Protein AF-A0A4Q6BPK2-F1 (afdb_monomer_lite)

pLDDT: mean 75.3, std 18.49, range [39.69, 94.94]

Sequence (206 aa):
MDREIEILIPRREPKKAPLRVSTIEVPLAAKECPKCSAKNPVAELECRNCGLVFERYRPIEILAGENLEIAGSTDLIMRWEEVRNDYLNQSGHDAFVSACMQAQALPYAAKKYAEVLEVAPHEEIAHLMRRRIRGFAGIHLEGASPVLNEVTWKLPLPSFNNFILFLGTILVVVGIGLPQMRDVAKLGFSMIVLSLGLRYFLRRPA

Structure (mmCIF, N/CA/C/O backbone):
data_AF-A0A4Q6BPK2-F1
#
_entry.id   AF-A0A4Q6BPK2-F1
#
loop_
_atom_site.group_PDB
_atom_site.id
_atom_site.type_symbol
_atom_site.label_atom_id
_atom_site.label_alt_id
_atom_site.label_comp_id
_atom_site.label_asym_id
_atom_site.label_entity_id
_atom_site.label_seq_id
_atom_site.pdbx_PDB_ins_code
_atom_site.Cartn_x
_atom_site.Cartn_y
_atom_site.Cartn_z
_atom_site.occupancy
_atom_site.B_iso_or_equiv
_atom_site.auth_seq_id
_atom_site.auth_comp_id
_atom_site.auth_asym_id
_atom_site.auth_atom_id
_atom_site.pdbx_PDB_model_num
ATOM 1 N N . MET A 1 1 ? -28.794 -103.652 -7.428 1.00 46.75 1 MET A N 1
ATOM 2 C CA . MET A 1 1 ? -28.215 -103.347 -6.108 1.00 46.75 1 MET A CA 1
ATOM 3 C C . MET A 1 1 ? -27.071 -102.415 -6.397 1.00 46.75 1 MET A C 1
ATOM 5 O O . MET A 1 1 ? -26.200 -102.858 -7.115 1.00 46.75 1 MET A O 1
ATOM 9 N N . ASP A 1 2 ? -27.210 -101.144 -6.025 1.00 42.88 2 ASP A N 1
ATOM 10 C CA . ASP A 1 2 ? -26.136 -100.2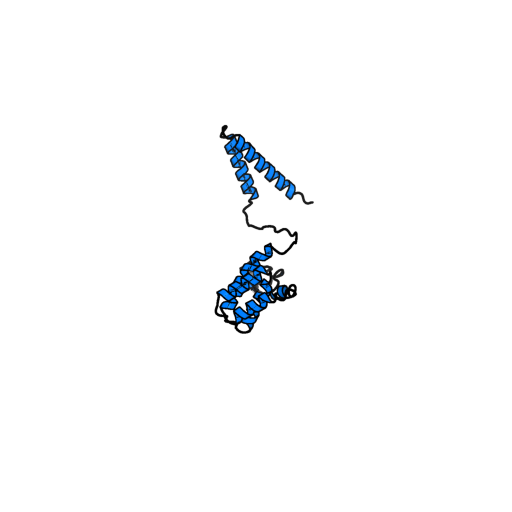25 -5.621 1.00 42.88 2 ASP A CA 1
ATOM 11 C C . ASP A 1 2 ? -26.788 -98.851 -5.420 1.00 42.88 2 ASP A C 1
ATOM 13 O O . ASP A 1 2 ? -27.333 -98.244 -6.339 1.00 42.88 2 ASP A O 1
ATOM 17 N N . ARG A 1 3 ? -26.884 -98.457 -4.146 1.00 45.53 3 ARG A N 1
ATOM 18 C CA . ARG A 1 3 ? -27.372 -97.157 -3.683 1.00 45.53 3 ARG A CA 1
ATOM 19 C C . ARG A 1 3 ? -26.132 -96.309 -3.422 1.00 45.53 3 ARG A C 1
ATOM 21 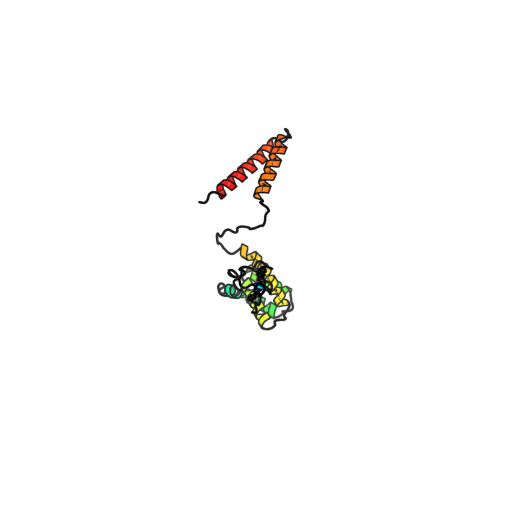O O . ARG A 1 3 ? -25.468 -96.539 -2.416 1.00 45.53 3 ARG A O 1
ATOM 28 N N . GLU A 1 4 ? -25.844 -95.340 -4.279 1.00 54.03 4 GLU A N 1
ATOM 29 C CA . GLU A 1 4 ? -24.874 -94.293 -3.959 1.00 54.03 4 GLU A CA 1
ATOM 30 C C . GLU A 1 4 ? -25.595 -93.127 -3.278 1.00 54.03 4 GLU A C 1
ATOM 32 O O . GLU A 1 4 ? -26.573 -92.569 -3.774 1.00 54.03 4 GLU A O 1
ATOM 37 N N . ILE A 1 5 ? -25.140 -92.841 -2.060 1.00 55.44 5 ILE A N 1
ATOM 38 C CA . ILE A 1 5 ? -25.591 -91.765 -1.186 1.00 55.44 5 ILE A CA 1
ATOM 39 C C . ILE A 1 5 ? -24.703 -90.563 -1.506 1.00 55.44 5 ILE A C 1
ATOM 41 O O . ILE A 1 5 ? -23.546 -90.527 -1.089 1.00 55.44 5 ILE A O 1
ATOM 45 N N . GLU A 1 6 ? -25.226 -89.589 -2.247 1.00 51.84 6 GLU A N 1
ATOM 46 C CA . GLU A 1 6 ? -24.510 -88.346 -2.533 1.00 51.84 6 GLU A CA 1
ATOM 47 C C . GLU A 1 6 ? -24.818 -87.303 -1.446 1.00 51.84 6 GLU A C 1
ATOM 49 O O . GLU A 1 6 ? -25.959 -86.902 -1.203 1.00 51.84 6 GLU A O 1
ATOM 54 N N . ILE A 1 7 ? -23.768 -86.935 -0.719 1.00 54.41 7 ILE A N 1
ATOM 55 C CA . ILE A 1 7 ? -23.777 -86.098 0.478 1.00 54.41 7 ILE A CA 1
ATOM 56 C C . ILE A 1 7 ? -24.006 -84.632 0.079 1.00 54.41 7 ILE A C 1
ATOM 58 O O . ILE A 1 7 ? -23.182 -84.016 -0.595 1.00 54.41 7 ILE A O 1
ATOM 62 N N . LEU A 1 8 ? -25.114 -84.050 0.546 1.00 50.72 8 LEU A N 1
ATOM 63 C CA . LEU A 1 8 ? -25.437 -82.625 0.424 1.00 50.72 8 LEU A CA 1
ATOM 64 C C . LEU A 1 8 ? -24.465 -81.767 1.256 1.00 50.72 8 LEU A C 1
ATOM 66 O O . LEU A 1 8 ? -24.571 -81.693 2.480 1.00 50.72 8 LEU A O 1
ATOM 70 N N . ILE A 1 9 ? -23.538 -81.079 0.585 1.00 54.34 9 ILE A N 1
ATOM 71 C CA . ILE A 1 9 ? -22.664 -80.059 1.184 1.00 54.34 9 ILE A CA 1
ATOM 72 C C . ILE A 1 9 ? -23.386 -78.695 1.146 1.00 54.34 9 ILE A C 1
ATOM 74 O O . ILE A 1 9 ? -23.727 -78.222 0.059 1.00 54.34 9 ILE A O 1
ATOM 78 N N . PRO A 1 10 ? -23.605 -78.009 2.284 1.00 47.91 10 PRO A N 1
ATOM 79 C CA . PRO A 1 10 ? -24.238 -76.691 2.292 1.00 47.91 10 PRO A CA 1
ATOM 80 C C . PRO A 1 10 ? -23.308 -75.600 1.726 1.00 47.91 10 PRO A C 1
ATOM 82 O O . PRO A 1 10 ? -22.197 -75.384 2.219 1.00 47.91 10 PRO A O 1
ATOM 85 N N . ARG A 1 11 ? -23.784 -74.871 0.702 1.00 48.47 11 ARG A N 1
ATOM 86 C CA . ARG A 1 11 ? -23.136 -73.665 0.147 1.00 48.47 11 ARG A CA 1
ATOM 87 C C . ARG A 1 11 ? -23.051 -72.573 1.219 1.00 48.47 11 ARG A C 1
ATOM 89 O O . ARG A 1 11 ? -24.073 -72.073 1.677 1.00 48.47 11 ARG A O 1
ATOM 96 N N . ARG A 1 12 ? -21.833 -72.154 1.576 1.00 48.09 12 ARG A N 1
ATOM 97 C CA . ARG A 1 12 ? -21.590 -70.932 2.360 1.00 48.09 12 ARG A CA 1
ATOM 98 C C . ARG A 1 12 ? -21.807 -69.704 1.475 1.00 48.09 12 ARG A C 1
ATOM 100 O O . ARG A 1 12 ? -21.138 -69.555 0.455 1.00 48.09 12 ARG A O 1
ATOM 107 N N . GLU A 1 13 ? -22.718 -68.827 1.878 1.00 55.03 13 GLU A N 1
ATOM 108 C CA . GLU A 1 13 ? -22.927 -67.522 1.248 1.00 55.03 13 GLU A CA 1
ATOM 109 C C . GLU A 1 13 ? -21.714 -66.598 1.487 1.00 55.03 13 GLU A C 1
ATOM 111 O O . GLU A 1 13 ? -21.192 -66.540 2.608 1.00 55.03 13 GLU A O 1
ATOM 116 N N . PRO A 1 14 ? -21.229 -65.864 0.469 1.00 51.06 14 PRO A N 1
ATOM 117 C CA . PRO A 1 14 ? -20.104 -64.955 0.637 1.00 51.06 14 PRO A CA 1
ATOM 118 C C . PRO A 1 14 ? -20.516 -63.695 1.415 1.00 51.06 14 PRO A C 1
ATOM 120 O O . PRO A 1 14 ? -21.384 -62.925 1.000 1.00 51.06 14 PRO A O 1
ATOM 123 N N . LYS A 1 15 ? -19.836 -63.461 2.545 1.00 50.53 15 LYS A N 1
ATOM 124 C CA . LYS A 1 15 ? -19.875 -62.221 3.337 1.00 50.53 15 LYS A CA 1
ATOM 125 C C . LYS A 1 15 ? -19.580 -61.013 2.434 1.00 50.53 15 LYS A C 1
ATOM 127 O O . LYS A 1 15 ? -18.472 -60.885 1.918 1.00 50.53 15 LYS A O 1
ATOM 132 N N . LYS A 1 16 ? -20.552 -60.105 2.285 1.00 52.97 16 LYS A N 1
ATOM 133 C CA . LYS A 1 16 ? -20.366 -58.792 1.646 1.00 52.97 16 LYS A CA 1
ATOM 134 C C . LYS A 1 16 ? -19.294 -58.005 2.408 1.00 52.97 16 LYS A C 1
ATOM 136 O O . LYS A 1 16 ? -19.507 -57.615 3.554 1.00 52.97 16 LYS A O 1
ATOM 141 N N . ALA A 1 17 ? -18.145 -57.787 1.774 1.00 55.66 17 ALA A N 1
ATOM 142 C CA . ALA A 1 17 ? -17.144 -56.842 2.246 1.00 55.66 17 ALA A CA 1
ATOM 143 C C . ALA A 1 17 ? -17.692 -55.406 2.107 1.00 55.66 17 ALA A C 1
ATOM 145 O O . ALA A 1 17 ? -18.318 -55.103 1.087 1.00 55.66 17 ALA A O 1
ATOM 146 N N . PRO A 1 18 ? -17.489 -54.512 3.089 1.00 51.56 18 PRO A N 1
ATOM 147 C CA . PRO A 1 18 ? -17.838 -53.108 2.925 1.00 51.56 18 PRO A CA 1
ATOM 148 C C . PRO A 1 18 ? -16.955 -52.497 1.831 1.00 51.56 18 PRO A C 1
ATOM 150 O O . PRO A 1 18 ? -15.726 -52.558 1.908 1.00 51.56 18 PRO A O 1
ATOM 153 N N . LEU A 1 19 ? -17.589 -51.919 0.806 1.00 51.44 19 LEU A N 1
ATOM 154 C CA . LEU A 1 19 ? -16.912 -51.125 -0.214 1.00 51.44 19 LEU A CA 1
ATOM 155 C C . LEU A 1 19 ? -16.147 -49.988 0.474 1.00 51.44 19 LEU A C 1
ATOM 157 O O . LEU A 1 19 ? -16.740 -49.026 0.961 1.00 51.44 19 LEU A O 1
ATOM 161 N N . ARG A 1 20 ? -14.814 -50.091 0.494 1.00 46.03 20 ARG A N 1
ATOM 162 C CA . ARG A 1 20 ? -13.945 -48.927 0.651 1.00 46.03 20 ARG A CA 1
ATOM 163 C C . ARG A 1 20 ? -14.227 -48.021 -0.539 1.00 46.03 20 ARG A C 1
ATOM 165 O O . ARG A 1 20 ? -13.903 -48.377 -1.669 1.00 46.03 20 ARG A O 1
ATOM 172 N N . VAL A 1 21 ? -14.834 -46.869 -0.270 1.00 47.78 21 VAL A N 1
ATOM 173 C CA . VAL A 1 21 ? -14.847 -45.737 -1.194 1.00 47.78 21 VAL A CA 1
ATOM 174 C C . VAL A 1 21 ? -13.385 -45.366 -1.417 1.00 47.78 21 VAL A C 1
ATOM 176 O O . VAL A 1 21 ? -12.756 -44.705 -0.596 1.00 47.78 21 VAL A O 1
ATOM 179 N N . SER A 1 22 ? -12.811 -45.913 -2.485 1.00 48.91 22 SER A N 1
ATOM 180 C CA . SER A 1 22 ? -11.564 -45.439 -3.057 1.00 48.91 22 SER A CA 1
ATOM 181 C C . SER A 1 22 ? -11.842 -44.010 -3.490 1.00 48.91 22 SER A C 1
ATOM 183 O O . SER A 1 22 ? -12.638 -43.772 -4.397 1.00 48.91 22 SER A O 1
ATOM 185 N N . THR A 1 23 ? -11.249 -43.058 -2.775 1.00 51.00 23 THR A N 1
ATOM 186 C CA . THR A 1 23 ? -11.121 -41.680 -3.229 1.00 51.00 23 THR A CA 1
ATOM 187 C C . THR A 1 23 ? -10.457 -41.749 -4.595 1.00 51.00 23 THR A C 1
ATOM 189 O O . THR A 1 23 ? -9.272 -42.056 -4.704 1.00 51.00 23 THR A O 1
ATOM 192 N N . ILE A 1 24 ? -11.254 -41.567 -5.642 1.00 52.03 24 ILE A N 1
ATOM 193 C CA . ILE A 1 24 ? -10.756 -41.372 -6.992 1.00 52.03 24 ILE A CA 1
ATOM 194 C C . ILE A 1 24 ? -10.008 -40.043 -6.925 1.00 52.03 24 ILE A C 1
ATOM 196 O O . ILE A 1 24 ? -10.627 -38.982 -6.837 1.00 52.03 24 ILE A O 1
ATOM 200 N N . GLU A 1 25 ? -8.679 -40.103 -6.892 1.00 58.12 25 GLU A N 1
ATOM 201 C CA . GLU A 1 25 ? -7.824 -38.958 -7.182 1.00 58.12 25 GLU A CA 1
ATOM 202 C C . GLU A 1 25 ? -8.041 -38.601 -8.654 1.00 58.12 25 GLU A C 1
ATOM 204 O O . GLU A 1 25 ? -7.332 -39.041 -9.556 1.00 58.12 25 GLU A O 1
ATOM 209 N N . VAL A 1 26 ? -9.106 -37.840 -8.910 1.00 52.69 26 VAL A N 1
ATOM 210 C CA . VAL A 1 26 ? -9.267 -37.108 -10.160 1.00 52.69 26 VAL A CA 1
ATOM 211 C C . VAL A 1 26 ? -8.054 -36.182 -10.236 1.00 52.69 26 VAL A C 1
ATOM 213 O O . VAL A 1 26 ? -7.820 -35.464 -9.258 1.00 52.69 26 VAL A O 1
ATOM 216 N N . PRO A 1 27 ? -7.267 -36.183 -11.330 1.00 50.22 27 PRO A N 1
ATOM 217 C CA . PRO A 1 27 ? -6.152 -35.262 -11.487 1.00 50.22 27 PRO A CA 1
ATOM 218 C C . PRO A 1 27 ? -6.751 -33.866 -11.591 1.00 50.22 27 PRO A C 1
ATOM 220 O O . PRO A 1 27 ? -7.173 -33.398 -12.649 1.00 50.22 27 PRO A O 1
ATOM 223 N N . LEU A 1 28 ? -6.898 -33.246 -10.428 1.00 58.03 28 LEU A N 1
ATOM 224 C CA . LEU A 1 28 ? -7.531 -31.965 -10.283 1.00 58.03 28 LEU A CA 1
ATOM 225 C C . LEU A 1 28 ? -6.536 -30.980 -10.867 1.00 58.03 28 LEU A C 1
ATOM 227 O O . LEU A 1 28 ? -5.488 -30.724 -10.271 1.00 58.03 28 LEU A O 1
ATOM 231 N N . ALA A 1 29 ? -6.837 -30.487 -12.067 1.00 67.81 29 ALA A N 1
ATOM 232 C CA . ALA A 1 29 ? -6.093 -29.397 -12.664 1.00 67.81 29 ALA A CA 1
ATOM 233 C C . ALA A 1 29 ? -5.847 -28.344 -11.570 1.00 67.81 29 ALA A C 1
ATOM 235 O O . ALA A 1 29 ? -6.778 -27.900 -10.886 1.00 67.81 29 ALA A O 1
ATOM 236 N N . ALA A 1 30 ? -4.573 -28.052 -11.323 1.00 75.69 30 ALA A N 1
ATOM 237 C CA . ALA A 1 30 ? -4.139 -27.118 -10.302 1.00 75.69 30 ALA A CA 1
ATOM 238 C C . ALA A 1 30 ? -3.805 -25.801 -10.997 1.00 75.69 30 ALA A C 1
ATOM 240 O O . ALA A 1 30 ? -3.016 -25.780 -11.940 1.00 75.69 30 ALA A O 1
ATOM 241 N N . LYS A 1 31 ? -4.414 -24.709 -10.542 1.00 83.94 31 LYS A N 1
ATOM 242 C CA . LYS A 1 31 ? -4.098 -23.352 -10.990 1.00 83.94 31 LYS A CA 1
ATOM 243 C C . LYS A 1 31 ? -3.163 -22.688 -9.991 1.00 83.94 31 LYS A C 1
ATOM 245 O O . LYS A 1 31 ? -3.285 -22.877 -8.779 1.00 83.94 31 LYS A O 1
ATOM 250 N N . GLU A 1 32 ? -2.226 -21.908 -10.499 1.00 87.56 32 GLU A N 1
ATOM 251 C CA . GLU A 1 32 ? -1.295 -21.159 -9.667 1.00 87.56 32 GLU A CA 1
ATOM 252 C C . GLU A 1 32 ? -1.897 -19.806 -9.274 1.00 87.56 32 GLU A C 1
ATOM 254 O O . GLU A 1 32 ? -2.542 -19.130 -10.076 1.00 87.56 32 GLU A O 1
ATOM 259 N N . CYS A 1 33 ? -1.725 -19.413 -8.012 1.00 83.44 33 CYS A N 1
ATOM 260 C CA . CYS A 1 33 ? -2.177 -18.111 -7.544 1.00 83.44 33 CYS A CA 1
ATOM 261 C C . CYS A 1 33 ? -1.240 -16.997 -8.038 1.00 83.44 33 CYS A C 1
ATOM 263 O O . CYS A 1 33 ? -0.073 -16.992 -7.653 1.00 83.44 33 CYS A O 1
ATOM 265 N N . PRO A 1 34 ? -1.734 -15.970 -8.751 1.00 80.06 34 PRO A N 1
ATOM 266 C CA . PRO A 1 34 ? -0.889 -14.884 -9.254 1.00 80.06 34 PRO A CA 1
ATOM 267 C C . PRO A 1 34 ? -0.371 -13.941 -8.151 1.00 80.06 34 PRO A C 1
ATOM 269 O O . PRO A 1 34 ? 0.480 -13.093 -8.404 1.00 80.06 34 PRO A O 1
ATOM 272 N N . LYS A 1 35 ? -0.887 -14.051 -6.916 1.00 76.19 35 LYS A N 1
ATOM 273 C CA . LYS A 1 35 ? -0.461 -13.227 -5.771 1.00 76.19 35 LYS A CA 1
ATOM 274 C C . LYS A 1 35 ? 0.638 -13.884 -4.930 1.00 76.19 35 LYS A C 1
ATOM 276 O O . LYS A 1 35 ? 1.483 -13.171 -4.399 1.00 76.19 35 LYS A O 1
ATOM 281 N N . CYS A 1 36 ? 0.605 -15.208 -4.765 1.00 82.06 36 CYS A N 1
ATOM 282 C CA . CYS A 1 36 ? 1.491 -15.927 -3.837 1.00 82.06 36 CYS A CA 1
ATOM 283 C C . CYS A 1 36 ? 2.061 -17.243 -4.384 1.00 82.06 36 CYS A C 1
ATOM 285 O O . CYS A 1 36 ? 2.664 -17.993 -3.621 1.00 82.06 36 CYS A O 1
ATOM 287 N N . SER A 1 37 ? 1.825 -17.557 -5.660 1.00 83.50 37 SER A N 1
ATOM 288 C CA . SER A 1 37 ? 2.289 -18.775 -6.340 1.00 83.50 37 SER A CA 1
ATOM 289 C C . SER A 1 37 ? 1.843 -20.102 -5.713 1.00 83.50 37 SER A C 1
ATOM 291 O O . SER A 1 37 ? 2.318 -21.176 -6.072 1.00 83.50 37 SER A O 1
ATOM 293 N N . ALA A 1 38 ? 0.882 -20.071 -4.785 1.00 86.19 38 ALA A N 1
ATOM 294 C CA . ALA A 1 38 ? 0.320 -21.287 -4.218 1.00 86.19 38 ALA A CA 1
ATOM 295 C C . ALA A 1 38 ? -0.490 -22.053 -5.276 1.00 86.19 38 ALA A C 1
ATOM 297 O O . ALA A 1 38 ? -1.308 -21.467 -5.995 1.00 86.19 38 ALA A O 1
ATOM 298 N N . LYS A 1 39 ? -0.300 -23.374 -5.327 1.00 87.50 39 LYS A N 1
ATOM 299 C CA . LYS A 1 39 ? -1.090 -24.278 -6.168 1.00 87.50 39 LYS A CA 1
ATOM 300 C C . LYS A 1 39 ? -2.458 -24.479 -5.528 1.00 87.50 39 LYS A C 1
ATOM 302 O O . LYS A 1 39 ? -2.556 -25.025 -4.432 1.00 87.50 39 LYS A O 1
ATOM 307 N N . ASN A 1 40 ? -3.502 -24.019 -6.204 1.00 85.69 40 ASN A N 1
ATOM 308 C CA . ASN A 1 40 ? -4.881 -24.166 -5.764 1.00 85.69 40 ASN A CA 1
ATOM 309 C C . ASN A 1 40 ? -5.646 -25.081 -6.726 1.00 85.69 40 ASN A C 1
ATOM 311 O O . ASN A 1 40 ? -5.370 -25.084 -7.927 1.00 85.69 40 ASN A O 1
ATOM 315 N N . PRO A 1 41 ? -6.627 -25.843 -6.227 1.00 84.62 41 PRO A N 1
ATOM 316 C CA . PRO A 1 41 ? -7.505 -26.613 -7.094 1.00 84.62 41 PRO A CA 1
ATOM 317 C C . PRO A 1 41 ? -8.299 -25.671 -8.018 1.00 84.62 41 PRO A C 1
ATOM 319 O O . PRO A 1 41 ? -8.736 -24.604 -7.585 1.00 84.62 41 PRO A O 1
ATOM 322 N N . VAL A 1 42 ? -8.497 -26.033 -9.295 1.00 79.88 42 VAL A N 1
ATOM 323 C CA . VAL A 1 42 ? -9.202 -25.165 -10.270 1.00 79.88 42 VAL A CA 1
ATOM 324 C C . VAL A 1 42 ? -10.615 -24.783 -9.811 1.00 79.88 42 VAL A C 1
ATOM 326 O O . VAL A 1 42 ? -11.034 -23.652 -10.061 1.00 79.88 42 VAL A O 1
ATOM 329 N N . ALA A 1 43 ? -11.294 -25.666 -9.074 1.00 80.69 43 ALA A N 1
ATOM 330 C CA . ALA A 1 43 ? -12.632 -25.441 -8.524 1.00 80.69 43 ALA A CA 1
ATOM 331 C C . ALA A 1 43 ? -12.702 -24.363 -7.423 1.00 80.69 43 ALA A C 1
ATOM 333 O O . ALA A 1 43 ? -13.785 -23.862 -7.137 1.00 80.69 43 ALA A O 1
ATOM 334 N N . GLU A 1 44 ? -11.580 -23.994 -6.797 1.00 82.19 44 GLU A N 1
ATOM 335 C CA . GLU A 1 44 ? -11.590 -23.017 -5.706 1.00 82.19 44 GLU A CA 1
ATOM 336 C C . GLU A 1 44 ? -11.791 -21.597 -6.246 1.00 82.19 44 GLU A C 1
ATOM 338 O O . GLU A 1 44 ? -11.066 -21.155 -7.142 1.00 82.19 44 GLU A O 1
ATOM 343 N N . LEU A 1 45 ? -12.751 -20.860 -5.689 1.00 84.81 45 LEU A N 1
ATOM 344 C CA . LEU A 1 45 ? -13.023 -19.468 -6.071 1.00 84.81 45 LEU A CA 1
ATOM 345 C C . LEU A 1 45 ? -12.006 -18.490 -5.473 1.00 84.81 45 LEU A C 1
ATOM 347 O O . LEU A 1 45 ? -11.832 -17.384 -5.988 1.00 84.81 45 LEU A O 1
ATOM 351 N N . GLU A 1 46 ? -11.277 -18.921 -4.444 1.00 87.12 46 GLU A N 1
ATOM 352 C CA . GLU A 1 46 ? -10.276 -18.124 -3.749 1.00 87.12 46 GLU A CA 1
ATOM 353 C C . GLU A 1 46 ? -8.994 -18.905 -3.449 1.00 87.12 46 GLU A C 1
ATOM 355 O O . GLU A 1 46 ? -8.980 -20.124 -3.324 1.00 87.12 46 GLU A O 1
ATOM 360 N N . CYS A 1 47 ? -7.863 -18.215 -3.350 1.00 85.88 47 CYS A N 1
ATOM 361 C CA . CYS A 1 47 ? -6.617 -18.862 -2.964 1.00 85.88 47 CYS A CA 1
ATOM 362 C C . CYS A 1 47 ? -6.626 -19.185 -1.463 1.00 85.88 47 CYS A C 1
ATOM 364 O O . CYS A 1 47 ? -6.613 -18.265 -0.647 1.00 85.88 47 CYS A O 1
ATOM 366 N N . ARG A 1 48 ? -6.476 -20.460 -1.087 1.00 83.56 48 ARG A N 1
ATOM 367 C CA . ARG A 1 48 ? -6.460 -20.899 0.326 1.00 83.56 48 ARG A CA 1
ATOM 368 C C . ARG A 1 48 ? -5.328 -20.282 1.157 1.00 83.56 48 ARG A C 1
ATOM 370 O O . ARG A 1 48 ? -5.463 -20.126 2.361 1.00 83.56 48 ARG A O 1
ATOM 377 N N . ASN A 1 49 ? -4.214 -19.928 0.511 1.00 83.44 49 ASN A N 1
ATOM 378 C CA . ASN A 1 49 ? -3.054 -19.333 1.182 1.00 83.44 49 ASN A CA 1
ATOM 379 C C . ASN A 1 49 ? -3.171 -17.809 1.404 1.00 83.44 49 ASN A C 1
ATOM 381 O O . ASN A 1 49 ? -2.702 -17.295 2.409 1.00 83.44 49 ASN A O 1
ATOM 385 N N . CYS A 1 50 ? -3.754 -17.056 0.461 1.00 81.00 50 CYS A N 1
ATOM 386 C CA . CYS A 1 50 ? -3.717 -15.584 0.492 1.00 81.00 50 CYS A CA 1
ATOM 387 C C . CYS A 1 50 ? -5.079 -14.892 0.327 1.00 81.00 50 CYS A C 1
ATOM 389 O O . CYS A 1 50 ? -5.110 -13.664 0.218 1.00 81.00 50 CYS A O 1
ATOM 391 N N . GLY A 1 51 ? -6.171 -15.654 0.217 1.00 81.69 51 GLY A N 1
ATOM 392 C CA . GLY A 1 51 ? -7.541 -15.149 0.073 1.00 81.69 51 GLY A CA 1
ATOM 393 C C . GLY A 1 51 ? -7.822 -14.399 -1.232 1.00 81.69 51 GLY A C 1
ATOM 394 O O . GLY A 1 51 ? -8.737 -13.585 -1.289 1.00 81.69 51 GLY A O 1
ATOM 395 N N . LEU A 1 52 ? -7.011 -14.592 -2.281 1.00 81.62 52 LEU A N 1
ATOM 396 C CA . LEU A 1 52 ? -7.251 -13.939 -3.571 1.00 81.62 52 LEU A CA 1
ATOM 397 C C . LEU A 1 52 ? -8.457 -14.584 -4.256 1.00 81.62 52 LEU A C 1
ATOM 399 O O . LEU A 1 52 ? -8.357 -15.738 -4.659 1.00 81.62 52 LEU A O 1
ATOM 403 N N . VAL A 1 53 ? -9.538 -13.831 -4.452 1.00 85.44 53 VAL A N 1
ATOM 404 C CA . VAL A 1 53 ? -10.696 -14.268 -5.245 1.00 85.44 53 VAL A CA 1
ATOM 405 C C . VAL A 1 53 ? -10.343 -14.212 -6.732 1.00 85.44 53 VAL A C 1
ATOM 407 O O . VAL A 1 53 ? -10.126 -13.128 -7.277 1.00 85.44 53 VAL A O 1
ATOM 410 N N . PHE A 1 54 ? -10.284 -15.369 -7.393 1.00 82.12 54 PHE A N 1
ATOM 411 C CA . PHE A 1 54 ? -9.826 -15.482 -8.783 1.00 82.12 54 PHE A CA 1
ATOM 412 C C . PHE A 1 54 ? -10.736 -14.739 -9.769 1.00 82.12 54 PHE A C 1
ATOM 414 O O . PHE A 1 54 ? -10.245 -14.127 -10.708 1.00 82.12 54 PHE A O 1
ATOM 421 N N . GLU A 1 55 ? -12.047 -14.734 -9.525 1.00 79.62 55 GLU A N 1
ATOM 422 C CA . GLU A 1 55 ? -13.051 -14.084 -10.382 1.00 79.62 55 GLU A CA 1
ATOM 423 C C . GLU A 1 55 ? -12.943 -12.549 -10.394 1.00 79.62 55 GLU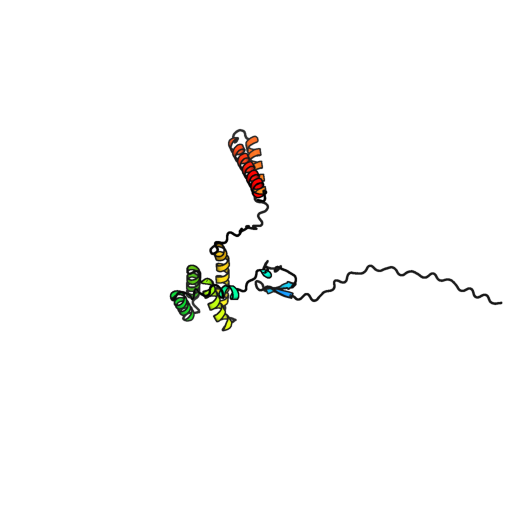 A C 1
ATOM 425 O O . GLU A 1 55 ? -13.303 -11.893 -11.367 1.00 79.62 55 GLU A O 1
ATOM 430 N N . ARG A 1 56 ? -12.414 -11.960 -9.314 1.00 67.94 56 ARG A N 1
ATOM 431 C CA . ARG A 1 56 ? -12.240 -10.503 -9.169 1.00 67.94 56 ARG A CA 1
ATOM 432 C C . ARG A 1 56 ? -10.812 -10.045 -9.440 1.00 67.94 56 ARG A C 1
ATOM 434 O O . ARG A 1 56 ? -10.529 -8.849 -9.375 1.00 67.94 56 ARG A O 1
ATOM 441 N N . TYR A 1 57 ? -9.904 -10.976 -9.715 1.00 72.12 57 TYR A N 1
ATOM 442 C CA . TYR A 1 57 ? -8.532 -10.641 -10.043 1.00 72.12 57 TYR A CA 1
ATOM 443 C C . TYR A 1 57 ? -8.488 -10.020 -11.440 1.00 72.12 57 TYR A C 1
ATOM 445 O O . TYR A 1 57 ? -8.619 -10.710 -12.447 1.00 72.12 57 TYR A O 1
ATOM 453 N N . ARG A 1 58 ? -8.290 -8.701 -11.496 1.00 65.88 58 ARG A N 1
ATOM 454 C CA . ARG A 1 58 ? -7.905 -8.017 -12.728 1.00 65.88 58 ARG A CA 1
ATOM 455 C C . ARG A 1 58 ? -6.377 -7.950 -12.773 1.00 65.88 58 ARG A C 1
ATOM 457 O O . ARG A 1 58 ? -5.788 -7.362 -11.861 1.00 65.88 58 ARG A O 1
ATOM 464 N N . PRO A 1 59 ? -5.727 -8.541 -13.791 1.00 60.09 59 PRO A N 1
ATOM 465 C CA . PRO A 1 59 ? -4.316 -8.306 -14.049 1.00 60.09 59 PRO A CA 1
ATOM 466 C C . PRO A 1 59 ? -4.057 -6.800 -14.089 1.00 60.09 59 PRO A C 1
ATOM 468 O O . PRO A 1 59 ? -4.842 -6.040 -14.657 1.00 60.09 59 PRO A O 1
ATOM 471 N N . ILE A 1 60 ? -2.954 -6.368 -13.480 1.00 55.12 60 ILE A N 1
ATOM 472 C CA . ILE A 1 60 ? -2.555 -4.951 -13.429 1.00 55.12 60 ILE A CA 1
ATOM 473 C C . ILE A 1 60 ? -2.439 -4.366 -14.850 1.00 55.12 60 ILE A C 1
ATOM 475 O O . ILE A 1 60 ? -2.721 -3.191 -15.057 1.00 55.12 60 ILE A O 1
ATOM 479 N N . GLU A 1 61 ? -2.119 -5.205 -15.835 1.00 52.62 61 GLU A N 1
ATOM 480 C CA . GLU A 1 61 ? -2.104 -4.880 -17.266 1.00 52.62 61 GLU A CA 1
ATOM 481 C C . GLU A 1 61 ? -3.457 -4.359 -17.787 1.00 52.62 61 GLU A C 1
ATOM 483 O O . GLU A 1 61 ? -3.481 -3.461 -18.622 1.00 52.62 61 GLU A O 1
ATOM 488 N N . ILE A 1 62 ? -4.587 -4.843 -17.256 1.00 48.03 62 ILE A N 1
ATOM 489 C CA . ILE A 1 62 ? -5.932 -4.407 -17.673 1.00 48.03 62 ILE A CA 1
ATOM 490 C C . ILE A 1 62 ? -6.289 -3.049 -17.052 1.00 48.03 62 ILE A C 1
ATOM 492 O O . ILE A 1 62 ? -6.890 -2.207 -17.711 1.00 48.03 62 ILE A O 1
ATOM 496 N N . LEU A 1 63 ? -5.854 -2.782 -15.816 1.00 46.81 63 LEU A N 1
ATOM 497 C CA . LEU A 1 63 ? -6.005 -1.461 -15.183 1.00 46.81 63 LEU A CA 1
ATOM 498 C C . LEU A 1 63 ? -5.097 -0.398 -15.822 1.00 46.81 63 LEU A C 1
ATOM 500 O O . LEU A 1 63 ? -5.396 0.793 -15.741 1.00 46.81 63 LEU A O 1
ATOM 504 N N . ALA A 1 64 ? -4.007 -0.824 -16.466 1.00 47.62 64 ALA A N 1
ATOM 505 C CA . ALA A 1 64 ? -3.144 0.056 -17.242 1.00 47.62 64 ALA A CA 1
ATOM 506 C C . ALA A 1 64 ? -3.815 0.533 -18.542 1.00 47.62 64 ALA A C 1
ATOM 508 O O . ALA A 1 64 ? -3.501 1.627 -18.990 1.00 47.62 64 ALA A O 1
ATOM 509 N N . GLY A 1 65 ? -4.743 -0.241 -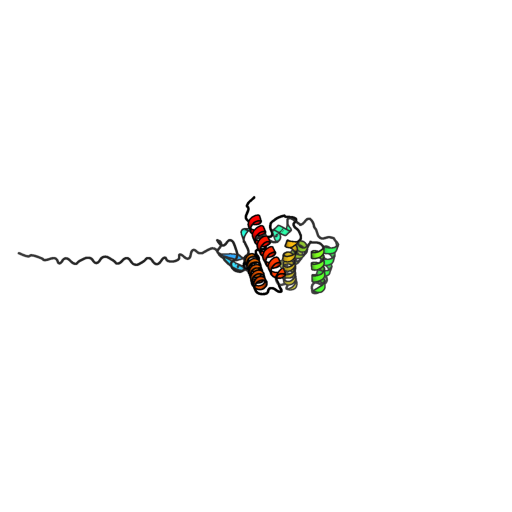19.119 1.00 41.47 65 GLY A N 1
ATOM 510 C CA . GLY A 1 65 ? -5.414 0.079 -20.385 1.00 41.47 65 GLY A CA 1
ATOM 511 C C . GLY A 1 65 ? -6.452 1.202 -20.305 1.00 41.47 65 GLY A C 1
ATOM 512 O O . GLY A 1 65 ? -6.582 1.974 -21.247 1.00 41.47 65 GLY A O 1
ATOM 513 N N . GLU A 1 66 ? -7.167 1.320 -19.183 1.00 45.00 66 GLU A N 1
ATOM 514 C CA . GLU A 1 66 ? -8.349 2.197 -19.070 1.00 45.00 66 GLU A CA 1
ATOM 515 C C . GLU A 1 66 ? -8.039 3.589 -18.475 1.00 45.00 66 GLU A C 1
ATOM 517 O O . GLU A 1 66 ? -8.858 4.492 -18.571 1.00 45.00 66 GLU A O 1
ATOM 522 N N . ASN A 1 67 ? -6.836 3.798 -17.916 1.00 43.56 67 ASN A N 1
ATOM 523 C CA . ASN A 1 67 ? -6.378 5.085 -17.349 1.00 43.56 67 ASN A CA 1
ATOM 524 C C . ASN A 1 67 ? -5.135 5.663 -18.061 1.00 43.56 67 ASN A C 1
ATOM 526 O O . ASN A 1 67 ? -4.430 6.518 -17.523 1.00 43.56 67 ASN A O 1
ATOM 530 N N . 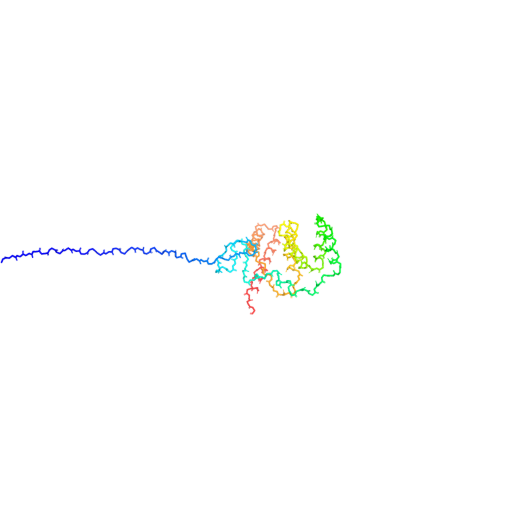LEU A 1 68 ? -4.838 5.181 -19.271 1.00 46.97 68 LEU A N 1
ATOM 531 C CA . LEU A 1 68 ? -3.638 5.529 -20.046 1.00 46.97 68 LEU A CA 1
ATOM 532 C C . LEU A 1 68 ? -3.660 6.949 -20.649 1.00 46.97 68 LEU A C 1
ATOM 534 O O . LEU A 1 68 ? -2.682 7.348 -21.275 1.00 46.97 68 LEU A O 1
ATOM 538 N N . GLU A 1 69 ? -4.729 7.725 -20.447 1.00 47.28 69 GLU A N 1
ATOM 539 C CA . GLU A 1 69 ? -4.794 9.128 -20.888 1.00 47.28 69 GLU A CA 1
ATOM 540 C C . GLU A 1 69 ? -4.004 10.088 -19.991 1.00 47.28 69 GLU A C 1
ATOM 542 O O . GLU A 1 69 ? -3.688 11.199 -20.412 1.00 47.28 69 GLU A O 1
ATOM 547 N N . ILE A 1 70 ? -3.564 9.649 -18.807 1.00 50.53 70 ILE A N 1
ATOM 548 C CA . ILE A 1 70 ? -2.528 10.365 -18.052 1.00 50.53 70 ILE A CA 1
ATOM 549 C C . ILE A 1 70 ? -1.169 9.835 -18.514 1.00 50.53 70 ILE A C 1
ATOM 551 O O . ILE A 1 70 ? -0.411 9.213 -17.765 1.00 50.53 70 ILE A O 1
ATOM 555 N N . ALA A 1 71 ? -0.864 10.057 -19.793 1.00 49.84 71 ALA A N 1
ATOM 556 C CA . ALA A 1 71 ? 0.518 10.129 -20.237 1.00 49.84 71 ALA A CA 1
ATOM 557 C C . ALA A 1 71 ? 1.205 11.126 -19.299 1.00 49.84 71 ALA A C 1
ATOM 559 O O . ALA A 1 71 ? 0.813 12.291 -19.241 1.00 49.84 71 ALA A O 1
ATOM 560 N N . GLY A 1 72 ? 2.116 10.608 -18.467 1.00 55.69 72 GLY A N 1
ATOM 561 C CA . GLY A 1 72 ? 2.701 11.334 -17.349 1.00 55.69 72 GLY A CA 1
ATOM 562 C C . GLY A 1 72 ? 3.106 12.735 -17.776 1.00 55.69 72 GLY A C 1
ATOM 563 O O . GLY A 1 72 ? 3.696 12.907 -18.843 1.00 55.69 72 GLY A O 1
ATOM 564 N N . SER A 1 73 ? 2.752 13.726 -16.958 1.00 68.94 73 SER A N 1
ATOM 565 C CA . SER A 1 73 ? 3.188 15.104 -17.160 1.00 68.94 73 SER A CA 1
ATOM 566 C C . SER A 1 73 ? 4.672 15.131 -17.530 1.00 68.94 73 SER A C 1
ATOM 568 O O . SER A 1 73 ? 5.442 14.286 -17.063 1.00 68.94 73 SER A O 1
ATOM 570 N N . THR A 1 74 ? 5.083 16.077 -18.376 1.00 77.31 74 THR A N 1
ATOM 571 C CA . THR A 1 74 ? 6.477 16.217 -18.839 1.00 77.31 74 THR A CA 1
ATOM 572 C C . THR A 1 74 ? 7.486 16.067 -17.690 1.00 77.31 74 THR A C 1
ATOM 574 O O . THR A 1 74 ? 8.514 15.411 -17.843 1.00 77.31 74 THR A O 1
ATOM 577 N N . ASP A 1 75 ? 7.124 16.548 -16.501 1.00 84.50 75 ASP A N 1
ATOM 578 C CA . ASP A 1 75 ? 7.881 16.417 -15.255 1.00 84.50 75 ASP A CA 1
ATOM 579 C C . ASP A 1 75 ? 8.137 14.962 -14.811 1.00 84.50 75 ASP A C 1
ATOM 581 O O . ASP A 1 75 ? 9.236 14.632 -14.367 1.00 84.50 75 ASP A O 1
ATOM 585 N N . LEU A 1 76 ? 7.151 14.062 -14.914 1.00 88.12 76 LEU A N 1
ATOM 586 C CA . LEU A 1 76 ? 7.316 12.641 -14.571 1.00 88.12 76 LEU A CA 1
ATOM 587 C C . LEU A 1 76 ? 8.211 11.916 -15.575 1.00 88.12 76 LEU A C 1
ATOM 589 O O . LEU A 1 76 ? 8.949 11.007 -15.194 1.00 88.12 76 LEU A O 1
ATOM 593 N N . ILE A 1 77 ? 8.156 12.313 -16.847 1.00 88.12 77 ILE A N 1
ATOM 594 C CA . ILE A 1 77 ? 9.038 11.776 -17.888 1.00 88.12 77 ILE A CA 1
ATOM 595 C C . ILE A 1 77 ? 10.480 12.209 -17.611 1.00 88.12 77 ILE A C 1
ATOM 597 O O . ILE A 1 77 ? 11.374 11.366 -17.630 1.00 88.12 77 ILE A O 1
ATOM 601 N N . MET A 1 78 ? 10.701 13.484 -17.279 1.00 87.00 78 MET A N 1
ATOM 602 C CA . MET A 1 78 ? 12.026 13.994 -16.911 1.00 87.00 78 MET A CA 1
ATOM 603 C C . MET A 1 78 ? 12.594 13.289 -15.678 1.00 87.00 78 MET A C 1
ATOM 605 O O . MET A 1 78 ? 13.734 12.840 -15.703 1.00 87.00 78 MET A O 1
ATOM 609 N N . ARG A 1 79 ? 11.785 13.101 -14.629 1.00 89.75 79 ARG A N 1
ATOM 610 C CA . ARG A 1 79 ? 12.218 12.368 -13.429 1.00 89.75 79 ARG A CA 1
ATOM 611 C C . ARG A 1 79 ? 12.547 10.908 -13.713 1.00 89.75 79 ARG A C 1
ATOM 613 O O . ARG A 1 79 ? 13.457 10.357 -13.104 1.00 89.75 79 ARG A O 1
ATOM 620 N N . TRP A 1 80 ? 11.820 10.269 -14.628 1.00 93.44 80 TRP A N 1
ATOM 621 C CA . TRP A 1 80 ? 12.188 8.929 -15.072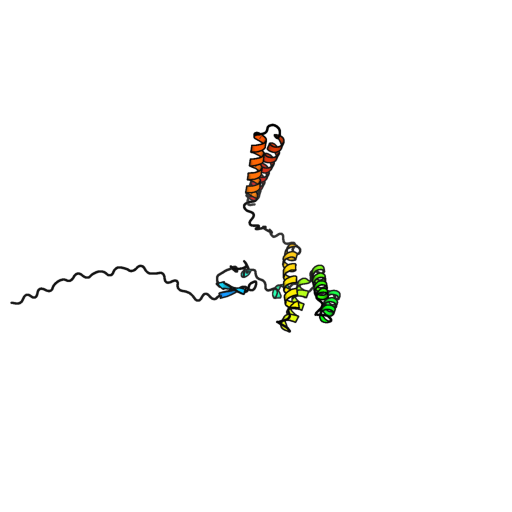 1.00 93.44 80 TRP A CA 1
ATOM 622 C C . TRP A 1 80 ? 13.532 8.928 -15.808 1.00 93.44 80 TRP A C 1
ATOM 624 O O . TRP A 1 80 ? 14.331 8.018 -15.612 1.00 93.44 80 TRP A O 1
ATOM 634 N N . GLU A 1 81 ? 13.810 9.949 -16.619 1.00 91.50 81 GLU A N 1
ATOM 635 C CA . GLU A 1 81 ? 15.100 10.082 -17.297 1.00 91.50 81 GLU A CA 1
ATOM 636 C C . GLU A 1 81 ? 16.260 10.266 -16.322 1.00 91.50 81 GLU A C 1
ATOM 638 O O . GLU A 1 81 ? 17.292 9.617 -16.466 1.00 91.50 81 GLU A O 1
ATOM 643 N N . GLU A 1 82 ? 16.076 11.082 -15.288 1.00 91.88 82 GLU A N 1
ATOM 644 C CA . GLU A 1 82 ? 17.053 11.245 -14.207 1.00 91.88 82 GLU A CA 1
ATOM 645 C C . GLU A 1 82 ? 17.355 9.911 -13.516 1.00 91.88 82 GLU A C 1
ATOM 647 O O . GLU A 1 82 ? 18.519 9.567 -13.317 1.00 91.88 82 GLU A O 1
ATOM 652 N N . VAL A 1 83 ? 16.318 9.117 -13.237 1.00 94.25 83 VAL A N 1
ATOM 653 C CA . VAL A 1 83 ? 16.468 7.762 -12.690 1.00 94.25 83 VAL A CA 1
ATOM 654 C C . VAL A 1 83 ? 17.200 6.836 -13.659 1.00 94.25 83 VAL A C 1
ATOM 656 O O . VAL A 1 83 ? 18.009 6.024 -13.228 1.00 94.25 83 VAL A O 1
ATOM 659 N N . ARG A 1 84 ? 16.958 6.933 -14.971 1.00 92.81 84 ARG A N 1
ATOM 660 C CA . ARG A 1 84 ? 17.689 6.120 -15.958 1.00 92.81 84 ARG A CA 1
ATOM 661 C C . ARG A 1 84 ? 19.163 6.502 -16.057 1.00 92.81 84 ARG A C 1
ATOM 663 O O . ARG A 1 84 ? 19.994 5.617 -16.247 1.00 92.81 84 ARG A O 1
ATOM 670 N N . ASN A 1 85 ? 19.475 7.788 -15.927 1.00 92.69 85 ASN A N 1
ATOM 671 C CA . ASN A 1 85 ? 20.846 8.290 -15.968 1.00 92.69 85 ASN A CA 1
ATOM 672 C C . ASN A 1 85 ? 21.658 7.861 -14.740 1.00 92.69 85 ASN A C 1
ATOM 674 O O . ASN A 1 85 ? 22.857 7.619 -14.861 1.00 92.69 85 ASN A O 1
ATOM 678 N N . ASP A 1 86 ? 21.011 7.733 -13.580 1.00 93.06 86 ASP A N 1
ATOM 679 C CA . ASP A 1 86 ? 21.629 7.289 -12.329 1.00 93.06 86 ASP A CA 1
ATOM 680 C C . ASP A 1 86 ? 20.799 6.179 -11.662 1.00 93.06 86 ASP A C 1
ATOM 682 O O . ASP A 1 86 ? 20.199 6.344 -10.599 1.00 93.06 86 ASP A O 1
ATOM 686 N N . TYR A 1 87 ? 20.750 5.018 -12.320 1.00 91.88 87 TYR A N 1
ATOM 687 C CA . TYR A 1 87 ? 19.874 3.908 -11.922 1.00 91.88 87 TYR A CA 1
ATOM 688 C C . TYR A 1 87 ? 20.290 3.220 -10.612 1.00 91.88 87 TYR A C 1
ATOM 690 O O . TYR A 1 87 ? 19.497 2.547 -9.967 1.00 91.88 87 TYR A O 1
ATOM 698 N N . LEU A 1 88 ? 21.538 3.370 -10.169 1.00 92.31 88 LEU A N 1
ATOM 699 C CA . LEU A 1 88 ? 21.965 2.801 -8.883 1.00 92.31 88 LEU A CA 1
ATOM 700 C C . LEU A 1 88 ? 21.549 3.679 -7.695 1.00 92.31 88 LEU A C 1
ATOM 702 O O . LEU A 1 88 ? 21.647 3.263 -6.537 1.00 92.31 88 LEU A O 1
ATOM 706 N N . ASN A 1 89 ? 21.072 4.894 -7.960 1.00 92.69 89 ASN A N 1
ATOM 707 C CA . ASN A 1 89 ? 20.694 5.840 -6.932 1.00 92.69 89 ASN A CA 1
ATOM 708 C C . ASN A 1 89 ? 19.270 5.601 -6.435 1.00 92.69 89 ASN A C 1
ATOM 710 O O . ASN A 1 89 ? 18.275 6.111 -6.957 1.00 92.69 89 ASN A O 1
ATOM 714 N N . GLN A 1 90 ? 19.197 4.882 -5.321 1.00 91.06 90 GLN A N 1
ATOM 715 C CA . GLN A 1 90 ? 17.960 4.576 -4.612 1.00 91.06 90 GLN A CA 1
ATOM 716 C C . GLN A 1 90 ? 17.110 5.820 -4.284 1.00 91.06 90 GLN A C 1
ATOM 718 O O . GLN A 1 90 ? 15.880 5.751 -4.309 1.00 91.06 90 GLN A O 1
ATOM 723 N N . SER A 1 91 ? 17.741 6.963 -3.997 1.00 92.81 91 SER A N 1
ATOM 724 C CA . SER A 1 91 ? 17.030 8.210 -3.688 1.00 92.81 91 SER A CA 1
ATOM 725 C C . SER A 1 91 ? 16.262 8.743 -4.904 1.00 92.81 91 SER A C 1
ATOM 727 O O . SER A 1 91 ? 15.126 9.202 -4.769 1.00 92.81 91 SER A O 1
ATOM 729 N N . GLY A 1 92 ? 16.838 8.615 -6.106 1.00 93.25 92 GLY A N 1
ATOM 730 C CA . GLY A 1 92 ? 16.186 9.002 -7.359 1.00 93.25 92 GLY A CA 1
ATOM 731 C C . GLY A 1 92 ? 14.929 8.173 -7.628 1.00 93.25 92 GLY A C 1
ATOM 732 O O . GLY A 1 92 ? 13.868 8.720 -7.938 1.00 93.25 92 GLY A O 1
ATOM 733 N N . HIS A 1 93 ? 15.013 6.856 -7.416 1.00 94.81 93 HIS A N 1
ATOM 734 C CA . HIS A 1 93 ? 13.862 5.958 -7.530 1.00 94.81 93 HIS A CA 1
ATOM 735 C C . HIS A 1 93 ? 12.725 6.343 -6.580 1.00 94.81 93 HIS A C 1
ATOM 737 O O . HIS A 1 93 ? 11.561 6.407 -6.988 1.00 94.81 93 HIS A O 1
ATOM 743 N N . ASP A 1 94 ? 13.062 6.633 -5.325 1.00 92.81 94 ASP A N 1
ATOM 744 C CA . ASP A 1 94 ? 12.094 7.027 -4.306 1.00 92.81 94 ASP A CA 1
ATOM 745 C C . ASP A 1 94 ? 11.438 8.375 -4.637 1.00 92.81 94 ASP A C 1
ATOM 747 O O . ASP A 1 94 ? 10.217 8.517 -4.505 1.00 92.81 94 ASP A O 1
ATOM 751 N N . ALA A 1 95 ? 12.216 9.341 -5.133 1.00 92.94 95 ALA A N 1
ATOM 752 C CA . ALA A 1 95 ? 11.714 10.634 -5.586 1.00 92.94 95 ALA A CA 1
ATOM 753 C C . ALA A 1 95 ? 10.746 10.488 -6.773 1.00 92.94 95 ALA A C 1
ATOM 755 O O . ALA A 1 95 ? 9.667 11.088 -6.766 1.00 92.94 95 ALA A O 1
ATOM 756 N N . PHE A 1 96 ? 11.077 9.647 -7.757 1.00 94.31 96 PHE A N 1
ATOM 757 C CA . PHE A 1 96 ? 10.205 9.360 -8.897 1.00 94.31 96 PHE A CA 1
ATOM 758 C C . PHE A 1 96 ? 8.893 8.687 -8.472 1.00 94.31 96 PHE A C 1
ATOM 760 O O . PHE A 1 96 ? 7.813 9.110 -8.892 1.00 94.31 96 PHE A O 1
ATOM 767 N N . VAL A 1 97 ? 8.954 7.670 -7.606 1.00 92.62 97 VAL A N 1
ATOM 768 C CA . VAL A 1 97 ? 7.751 6.977 -7.115 1.00 92.62 97 VAL A CA 1
ATOM 769 C C . VAL A 1 97 ? 6.874 7.922 -6.290 1.00 92.62 97 VAL A C 1
ATOM 771 O O . VAL A 1 97 ? 5.657 7.923 -6.467 1.00 92.62 97 VAL A O 1
ATOM 774 N N . SER A 1 98 ? 7.473 8.766 -5.444 1.00 91.44 98 SER A N 1
ATOM 775 C CA . SER A 1 98 ? 6.754 9.795 -4.681 1.00 91.44 98 SER A CA 1
ATOM 776 C C . SER A 1 98 ? 6.075 10.818 -5.597 1.00 91.44 98 SER A C 1
ATOM 778 O O . SER A 1 98 ? 4.904 11.142 -5.402 1.00 91.44 98 SER A O 1
ATOM 780 N N . ALA A 1 99 ? 6.759 11.266 -6.652 1.00 89.88 99 ALA A N 1
ATOM 781 C CA . ALA A 1 99 ? 6.180 12.152 -7.657 1.00 89.88 99 ALA A CA 1
ATOM 782 C C . ALA A 1 99 ? 4.988 11.507 -8.381 1.00 89.88 99 ALA A C 1
ATOM 784 O O . ALA A 1 99 ? 3.944 12.138 -8.540 1.00 89.88 99 ALA A O 1
ATOM 785 N N . CYS A 1 100 ? 5.112 10.235 -8.768 1.00 89.62 100 CYS A N 1
ATOM 786 C CA . CYS A 1 100 ? 4.018 9.487 -9.385 1.00 89.62 100 CYS A CA 1
ATOM 787 C C . CYS A 1 100 ? 2.842 9.294 -8.420 1.00 89.62 100 CYS A C 1
ATOM 789 O O . CYS A 1 100 ? 1.692 9.323 -8.846 1.00 89.62 100 CYS A O 1
ATOM 791 N N . MET A 1 101 ? 3.110 9.124 -7.124 1.00 87.38 101 MET A N 1
ATOM 792 C CA . MET A 1 101 ? 2.078 9.046 -6.090 1.00 87.38 101 MET A CA 1
ATOM 793 C C . MET A 1 101 ? 1.313 10.368 -5.957 1.00 87.38 101 MET A C 1
ATOM 795 O O . MET A 1 101 ? 0.086 10.365 -5.989 1.00 87.38 101 MET A O 1
ATOM 799 N N . GLN A 1 102 ? 2.024 11.497 -5.876 1.00 86.44 102 GLN A N 1
ATOM 800 C CA . GLN A 1 102 ? 1.416 12.831 -5.789 1.00 86.44 102 GLN A CA 1
ATOM 801 C C . GLN A 1 102 ? 0.570 13.160 -7.025 1.00 86.44 102 GLN A C 1
ATOM 803 O O . GLN A 1 102 ? -0.505 13.737 -6.901 1.00 86.44 102 GLN A O 1
ATOM 808 N N . ALA A 1 103 ? 1.028 12.742 -8.205 1.00 83.62 103 ALA A N 1
ATOM 809 C CA . ALA A 1 103 ? 0.325 12.931 -9.470 1.00 83.62 103 ALA A CA 1
ATOM 810 C C . ALA A 1 103 ? -0.764 11.873 -9.749 1.00 83.62 103 ALA A C 1
ATOM 812 O O . ALA A 1 103 ? -1.312 11.853 -10.846 1.00 83.62 103 ALA A O 1
ATOM 813 N N . GLN A 1 104 ? -1.043 10.960 -8.805 1.00 83.44 104 GLN A N 1
ATOM 814 C CA . GLN A 1 104 ? -1.961 9.819 -8.982 1.00 83.44 104 GLN A CA 1
ATOM 815 C C . GLN A 1 104 ? -1.641 8.931 -10.207 1.00 83.44 104 GLN A C 1
ATOM 817 O O . GLN A 1 104 ? -2.474 8.166 -10.685 1.00 83.44 104 GLN A O 1
ATOM 822 N N . ALA A 1 105 ? -0.391 8.962 -10.670 1.00 86.75 105 ALA A N 1
ATOM 823 C CA . ALA A 1 105 ? 0.128 8.241 -11.826 1.00 86.75 105 ALA A CA 1
ATOM 824 C C . ALA A 1 105 ? 0.989 7.027 -11.414 1.00 86.75 105 ALA A C 1
ATOM 826 O O . ALA A 1 105 ? 1.948 6.658 -12.089 1.00 86.75 105 ALA A O 1
ATOM 827 N N . LEU A 1 106 ? 0.666 6.360 -10.300 1.00 87.38 106 LEU A N 1
ATOM 828 C CA . LEU A 1 106 ? 1.345 5.119 -9.887 1.00 87.38 106 LEU A CA 1
ATOM 829 C C . LEU A 1 106 ? 1.327 3.996 -10.950 1.00 87.38 106 LEU A C 1
ATOM 831 O O . LEU A 1 106 ? 2.337 3.289 -11.052 1.00 87.38 106 LEU A O 1
ATOM 835 N N . PRO A 1 107 ? 0.267 3.822 -11.774 1.00 85.31 107 PRO A N 1
ATOM 836 C CA . PRO A 1 107 ? 0.289 2.855 -12.873 1.00 85.31 107 PRO A CA 1
ATOM 837 C C . PRO A 1 107 ? 1.409 3.122 -13.888 1.00 85.31 107 PRO A C 1
ATOM 839 O O . PRO A 1 107 ? 2.005 2.176 -14.403 1.00 85.31 107 PRO A O 1
ATOM 842 N N . TYR A 1 108 ? 1.754 4.394 -14.122 1.00 87.06 108 TYR A N 1
ATOM 843 C CA . TYR A 1 108 ? 2.857 4.777 -15.004 1.00 87.06 108 TYR A CA 1
ATOM 844 C C . TYR A 1 108 ? 4.206 4.290 -14.458 1.00 87.06 108 TYR A C 1
ATOM 846 O O . TYR A 1 108 ? 4.959 3.628 -15.173 1.00 87.06 108 TYR A O 1
ATOM 854 N N . ALA A 1 109 ? 4.478 4.519 -13.169 1.00 90.31 109 ALA A N 1
ATOM 855 C CA . ALA A 1 109 ? 5.681 3.996 -12.521 1.00 90.31 109 ALA A CA 1
ATOM 856 C C . ALA A 1 109 ? 5.733 2.459 -12.571 1.00 90.31 109 ALA A C 1
ATOM 858 O O . ALA A 1 109 ? 6.775 1.882 -12.878 1.00 90.31 109 ALA A O 1
ATOM 859 N N . ALA A 1 110 ? 4.606 1.784 -12.317 1.00 90.00 110 ALA A N 1
ATOM 860 C CA . ALA A 1 110 ? 4.529 0.325 -12.375 1.00 90.00 110 ALA A CA 1
ATOM 861 C C . ALA A 1 110 ? 4.876 -0.219 -13.768 1.00 90.00 110 ALA A C 1
ATOM 863 O O . ALA A 1 110 ? 5.608 -1.206 -13.861 1.00 90.00 110 ALA A O 1
ATOM 864 N N . LYS A 1 111 ? 4.392 0.441 -14.830 1.00 89.75 111 LYS A N 1
ATOM 865 C CA . LYS A 1 111 ? 4.715 0.101 -16.219 1.00 89.75 111 LYS A CA 1
ATOM 866 C C . LYS A 1 111 ? 6.206 0.275 -16.503 1.00 89.75 111 LYS A C 1
ATOM 868 O O . LYS A 1 111 ? 6.823 -0.640 -17.030 1.00 89.75 111 LYS A O 1
ATOM 873 N N . LYS A 1 112 ? 6.811 1.390 -16.083 1.00 91.12 112 LYS A N 1
ATOM 874 C CA . LYS A 1 112 ? 8.239 1.661 -16.315 1.00 91.12 112 LYS A CA 1
ATOM 875 C C . LYS A 1 112 ? 9.155 0.618 -15.677 1.00 91.12 112 LYS A C 1
ATOM 877 O O . LYS A 1 112 ? 10.059 0.114 -16.332 1.00 91.12 112 LYS A O 1
ATOM 882 N N . TYR A 1 113 ? 8.881 0.215 -14.438 1.00 93.50 113 TYR A N 1
ATOM 883 C CA . TYR A 1 113 ? 9.647 -0.866 -13.809 1.00 93.50 113 TYR A CA 1
ATOM 884 C C . TYR A 1 113 ? 9.314 -2.258 -14.364 1.00 93.50 113 TYR A C 1
ATOM 886 O O . TYR A 1 113 ? 10.135 -3.163 -14.238 1.00 93.50 113 TYR A O 1
ATOM 894 N N . ALA A 1 114 ? 8.136 -2.464 -14.960 1.00 90.00 114 ALA A N 1
ATOM 895 C CA . ALA A 1 114 ? 7.844 -3.696 -15.691 1.00 90.00 114 ALA A CA 1
ATOM 896 C C . ALA A 1 114 ? 8.668 -3.775 -16.986 1.00 90.00 114 ALA A C 1
ATOM 898 O O . ALA A 1 114 ? 9.322 -4.789 -17.195 1.00 90.00 114 ALA A O 1
ATOM 899 N N . GLU A 1 115 ? 8.738 -2.684 -17.760 1.00 90.88 115 GLU A N 1
ATOM 900 C CA . GLU A 1 115 ? 9.583 -2.567 -18.963 1.00 90.88 115 GLU A CA 1
ATOM 901 C C . GLU A 1 115 ? 11.061 -2.874 -18.643 1.00 90.88 115 GLU A C 1
ATOM 903 O O . GLU A 1 115 ? 11.726 -3.593 -19.382 1.00 90.88 115 GLU A O 1
ATOM 908 N N . VAL A 1 116 ? 11.580 -2.398 -17.502 1.00 91.81 116 VAL A N 1
ATOM 909 C CA . VAL A 1 116 ? 12.955 -2.720 -17.070 1.00 91.81 116 VAL A CA 1
ATOM 910 C C . VAL A 1 116 ? 13.130 -4.216 -16.786 1.00 91.81 116 VAL A C 1
ATOM 912 O O . VAL A 1 116 ? 14.135 -4.796 -17.186 1.00 91.81 116 VAL A O 1
ATOM 915 N N . LEU A 1 117 ? 12.159 -4.860 -16.132 1.00 92.00 117 LEU A N 1
ATOM 916 C CA . LEU A 1 117 ? 12.225 -6.293 -15.817 1.00 92.00 117 LEU A CA 1
ATOM 917 C C . LEU A 1 117 ? 12.046 -7.198 -17.039 1.00 92.00 117 LEU A C 1
ATOM 919 O O . LEU A 1 117 ? 12.524 -8.330 -17.018 1.00 92.00 117 LEU A O 1
ATOM 923 N N . GLU A 1 118 ? 11.371 -6.723 -18.085 1.00 92.06 118 GLU A N 1
ATOM 924 C CA . GLU A 1 118 ? 11.287 -7.435 -19.364 1.00 92.06 118 GLU A CA 1
ATOM 925 C C . GLU A 1 118 ? 12.663 -7.545 -20.031 1.00 92.06 118 GLU A C 1
ATOM 927 O O . GLU A 1 118 ? 12.985 -8.581 -20.610 1.00 92.06 118 GLU A O 1
ATOM 932 N N . VAL A 1 119 ? 13.493 -6.505 -19.905 1.00 93.25 119 VAL A N 1
ATOM 933 C CA . VAL A 1 119 ? 14.860 -6.488 -20.446 1.00 93.25 119 VAL A CA 1
ATOM 934 C C . VAL A 1 119 ? 15.854 -7.159 -19.490 1.00 93.25 119 VAL A C 1
ATOM 936 O O . VAL A 1 119 ? 16.727 -7.906 -19.929 1.00 93.25 119 VAL A O 1
ATOM 939 N N . ALA A 1 120 ? 15.721 -6.917 -18.184 1.00 91.06 120 ALA A N 1
ATOM 940 C CA . ALA A 1 120 ? 16.622 -7.397 -17.139 1.00 91.06 120 ALA A CA 1
ATOM 941 C C . ALA A 1 120 ? 15.831 -8.061 -15.990 1.00 91.06 120 ALA A C 1
ATOM 943 O O . ALA A 1 120 ? 15.541 -7.429 -14.971 1.00 91.06 120 ALA A O 1
ATOM 944 N N . PRO A 1 121 ? 15.493 -9.361 -16.097 1.00 90.88 121 PRO A N 1
ATOM 945 C CA . PRO A 1 121 ? 14.609 -10.029 -15.135 1.00 90.88 121 PRO A CA 1
ATOM 946 C C . PRO A 1 121 ? 15.216 -10.197 -13.734 1.00 90.88 121 PRO A C 1
ATOM 948 O O . PRO A 1 121 ? 14.480 -10.378 -12.759 1.00 90.88 121 PRO A O 1
ATOM 951 N N . HIS A 1 122 ? 16.545 -10.133 -13.622 1.00 91.56 122 HIS A N 1
ATOM 952 C CA . HIS A 1 122 ? 17.289 -10.270 -12.366 1.00 91.56 122 HIS A CA 1
ATOM 953 C C . HIS A 1 122 ? 17.561 -8.932 -11.662 1.00 91.56 122 HIS A C 1
ATOM 955 O O . HIS A 1 122 ? 18.265 -8.910 -10.658 1.00 91.56 122 HIS A O 1
ATOM 961 N N . GLU A 1 123 ? 17.004 -7.827 -12.162 1.00 92.62 123 GLU A N 1
ATOM 962 C CA . GLU A 1 123 ? 17.251 -6.497 -11.611 1.00 92.62 123 GLU A CA 1
ATOM 963 C C . GLU A 1 123 ? 16.564 -6.306 -10.247 1.00 92.62 123 GLU A C 1
ATOM 965 O O . GLU A 1 123 ? 15.336 -6.183 -10.145 1.00 92.62 123 GLU A O 1
ATOM 970 N N . GLU A 1 124 ? 17.352 -6.269 -9.171 1.00 92.81 124 GLU A N 1
ATOM 971 C CA . GLU A 1 124 ? 16.828 -6.225 -7.801 1.00 92.81 124 GLU A CA 1
ATOM 972 C C . GLU A 1 124 ? 16.093 -4.913 -7.489 1.00 92.81 124 GLU A C 1
ATOM 974 O O . GLU A 1 124 ? 15.052 -4.930 -6.817 1.00 92.81 124 GLU A O 1
ATOM 979 N N . ILE A 1 125 ? 16.581 -3.784 -8.019 1.00 93.12 125 ILE A N 1
ATOM 980 C CA . ILE A 1 125 ? 16.007 -2.451 -7.781 1.00 93.12 125 ILE A CA 1
ATOM 981 C C . ILE A 1 125 ? 14.594 -2.366 -8.368 1.00 93.12 125 ILE A C 1
ATOM 983 O O . ILE A 1 125 ? 13.661 -1.910 -7.701 1.00 93.12 125 ILE A O 1
ATOM 987 N N . ALA A 1 126 ? 14.386 -2.889 -9.579 1.00 91.44 126 ALA A N 1
ATOM 988 C CA . ALA A 1 126 ? 13.072 -2.883 -10.219 1.00 91.44 126 ALA A CA 1
ATOM 989 C C . ALA A 1 126 ? 12.062 -3.762 -9.458 1.00 91.44 126 ALA A C 1
ATOM 991 O O . ALA A 1 126 ? 10.906 -3.367 -9.256 1.00 91.44 126 ALA A O 1
ATOM 992 N N . HIS A 1 127 ? 12.494 -4.925 -8.953 1.00 91.81 127 HIS A N 1
ATOM 993 C CA . HIS A 1 127 ? 11.666 -5.778 -8.089 1.00 91.81 127 HIS A CA 1
ATOM 994 C C . HIS A 1 127 ? 11.319 -5.104 -6.759 1.00 91.81 127 HIS A C 1
ATOM 996 O O . HIS A 1 127 ? 10.183 -5.212 -6.277 1.00 91.81 127 HIS A O 1
ATOM 1002 N N . LEU A 1 128 ? 12.279 -4.408 -6.146 1.00 92.88 128 LEU A N 1
ATOM 1003 C CA . LEU A 1 128 ? 12.066 -3.626 -4.931 1.00 92.88 128 LEU A CA 1
ATOM 1004 C C . LEU A 1 128 ? 11.030 -2.517 -5.170 1.00 92.88 128 LEU A C 1
ATOM 1006 O O . LEU A 1 128 ? 10.042 -2.432 -4.434 1.00 92.88 128 LEU A O 1
ATOM 1010 N N . MET A 1 129 ? 11.185 -1.740 -6.242 1.00 92.88 129 MET A N 1
ATOM 1011 C CA . MET A 1 129 ? 10.273 -0.646 -6.581 1.00 92.88 129 MET A CA 1
ATOM 1012 C C . MET A 1 129 ? 8.867 -1.134 -6.925 1.00 92.88 129 MET A C 1
ATOM 1014 O O . MET A 1 129 ? 7.891 -0.593 -6.403 1.00 92.88 129 MET A O 1
ATOM 1018 N N . ARG A 1 130 ? 8.715 -2.223 -7.691 1.00 89.69 130 ARG A N 1
ATOM 1019 C CA . ARG A 1 130 ? 7.390 -2.820 -7.951 1.00 89.69 130 ARG A CA 1
ATOM 1020 C C . ARG A 1 130 ? 6.705 -3.327 -6.686 1.00 89.69 130 ARG A C 1
ATOM 1022 O O . ARG A 1 130 ? 5.476 -3.287 -6.600 1.00 89.69 130 ARG A O 1
ATOM 1029 N N . ARG A 1 131 ? 7.451 -3.849 -5.706 1.00 89.06 131 ARG A N 1
ATOM 1030 C CA . ARG A 1 131 ? 6.883 -4.218 -4.395 1.00 89.06 131 ARG A CA 1
ATOM 1031 C C . ARG A 1 131 ? 6.405 -2.978 -3.643 1.00 89.06 131 ARG A C 1
ATOM 1033 O O . ARG A 1 131 ? 5.285 -2.982 -3.137 1.00 89.06 131 ARG A O 1
ATOM 1040 N N . ARG A 1 132 ? 7.203 -1.910 -3.644 1.00 88.81 132 ARG A N 1
ATOM 1041 C CA . ARG A 1 132 ? 6.875 -0.641 -2.985 1.00 88.81 132 ARG A CA 1
ATOM 1042 C C . ARG A 1 132 ? 5.638 0.031 -3.592 1.00 88.81 132 ARG A C 1
ATOM 1044 O O . ARG A 1 132 ? 4.714 0.371 -2.861 1.00 88.81 132 ARG A O 1
ATOM 1051 N N . ILE A 1 133 ? 5.560 0.117 -4.922 1.00 89.00 133 ILE A N 1
ATOM 1052 C CA . ILE A 1 133 ? 4.399 0.660 -5.651 1.00 89.00 133 ILE A CA 1
ATOM 1053 C C . ILE A 1 133 ? 3.123 -0.134 -5.337 1.00 89.00 133 ILE A C 1
ATOM 1055 O O . ILE A 1 133 ? 2.076 0.460 -5.091 1.00 89.00 133 ILE A O 1
ATOM 1059 N N . ARG A 1 134 ? 3.202 -1.472 -5.275 1.00 84.88 134 ARG A N 1
ATOM 1060 C CA . ARG A 1 134 ? 2.064 -2.313 -4.857 1.00 84.88 134 ARG A CA 1
ATOM 1061 C C . ARG A 1 134 ? 1.622 -2.031 -3.420 1.00 84.88 134 ARG A C 1
ATOM 1063 O O . ARG A 1 134 ? 0.424 -2.047 -3.156 1.00 84.88 134 ARG A O 1
ATOM 1070 N N . GLY A 1 135 ? 2.565 -1.751 -2.519 1.00 82.38 135 GLY A N 1
ATOM 1071 C CA . GLY A 1 135 ? 2.265 -1.311 -1.155 1.00 82.38 135 GLY A CA 1
ATOM 1072 C C . GLY A 1 135 ? 1.469 -0.004 -1.127 1.00 82.38 135 GLY A C 1
ATOM 1073 O O . GLY A 1 135 ? 0.469 0.084 -0.422 1.00 82.38 135 GLY A O 1
ATOM 1074 N N . PHE A 1 136 ? 1.845 0.975 -1.954 1.00 79.56 136 PHE A N 1
ATOM 1075 C CA . PHE A 1 136 ? 1.132 2.255 -2.048 1.00 79.56 136 PHE A CA 1
ATOM 1076 C C . PHE A 1 136 ? -0.244 2.145 -2.719 1.00 79.56 136 PHE A C 1
ATOM 1078 O O . PHE A 1 136 ? -1.198 2.785 -2.279 1.00 79.56 136 PHE A O 1
ATOM 1085 N N . ALA A 1 137 ? -0.385 1.300 -3.743 1.00 66.44 137 ALA A N 1
ATOM 1086 C CA . ALA A 1 137 ? -1.667 1.072 -4.412 1.00 66.44 137 ALA A CA 1
ATOM 1087 C C . ALA A 1 137 ? -2.728 0.465 -3.472 1.00 66.44 137 ALA A C 1
ATOM 1089 O O . ALA A 1 137 ? -3.914 0.750 -3.622 1.00 66.44 137 ALA A O 1
ATOM 1090 N N . GLY A 1 138 ? -2.306 -0.317 -2.471 1.00 59.44 138 GLY A N 1
ATOM 1091 C CA . GLY A 1 138 ? -3.197 -0.846 -1.434 1.00 59.44 138 GLY A CA 1
ATOM 1092 C C . GLY A 1 138 ? -3.797 0.224 -0.514 1.00 59.44 138 GLY A C 1
ATOM 1093 O O . GLY A 1 138 ? -4.856 -0.015 0.047 1.00 59.44 138 GLY A O 1
ATOM 1094 N N . ILE A 1 139 ? -3.154 1.392 -0.401 1.00 57.31 139 ILE A N 1
ATOM 1095 C CA . ILE A 1 139 ? -3.599 2.524 0.432 1.00 57.31 139 ILE A CA 1
ATOM 1096 C C . ILE A 1 139 ? -4.461 3.498 -0.394 1.00 57.31 139 ILE A C 1
ATOM 1098 O O . ILE A 1 139 ? -5.424 4.069 0.102 1.00 57.31 139 ILE A O 1
ATOM 1102 N N . HIS A 1 140 ? -4.161 3.669 -1.688 1.00 47.50 140 HIS A N 1
ATOM 1103 C CA . HIS A 1 140 ? -4.896 4.599 -2.559 1.00 47.50 140 HIS A CA 1
ATOM 1104 C C . HIS A 1 140 ? -6.242 4.078 -3.084 1.00 47.50 140 HIS A C 1
ATOM 1106 O O . HIS A 1 140 ? -7.085 4.884 -3.482 1.00 47.50 140 HIS A O 1
ATOM 1112 N N . LEU A 1 141 ? -6.487 2.765 -3.047 1.00 49.03 141 LEU A N 1
ATOM 1113 C CA . LEU A 1 141 ? -7.802 2.195 -3.371 1.00 49.03 141 LEU A CA 1
ATOM 1114 C C . LEU A 1 141 ? -8.904 2.597 -2.372 1.00 49.03 141 LEU A C 1
ATOM 1116 O O . LEU A 1 141 ? -10.077 2.386 -2.660 1.00 49.03 141 LEU A O 1
ATOM 1120 N N . GLU A 1 142 ? -8.556 3.230 -1.248 1.00 45.12 142 GLU A N 1
ATOM 1121 C CA . GLU A 1 142 ? -9.521 3.810 -0.304 1.00 45.12 142 GLU A CA 1
ATOM 1122 C C . GLU A 1 142 ? -9.865 5.285 -0.613 1.00 45.12 142 GLU A C 1
ATOM 1124 O O . GLU A 1 142 ? -10.795 5.824 -0.017 1.00 45.12 142 GLU A O 1
ATOM 1129 N N . GLY A 1 143 ? -9.162 5.950 -1.547 1.00 42.38 143 GLY A N 1
ATOM 1130 C CA . GLY A 1 143 ? -9.249 7.410 -1.737 1.00 42.38 143 GLY A CA 1
ATOM 1131 C C . GLY A 1 143 ? -9.752 7.932 -3.091 1.00 42.38 143 GLY A C 1
ATOM 1132 O O . GLY A 1 143 ? -10.003 9.129 -3.198 1.00 42.38 143 GLY A O 1
ATOM 1133 N N . ALA A 1 144 ? -9.902 7.097 -4.127 1.00 45.66 144 ALA A N 1
ATOM 1134 C CA . ALA A 1 144 ? -10.212 7.566 -5.490 1.00 45.66 144 ALA A CA 1
ATOM 1135 C C . ALA A 1 144 ? -11.357 6.805 -6.183 1.00 45.66 144 ALA A C 1
ATOM 1137 O O . ALA A 1 144 ? -11.280 6.475 -7.364 1.00 45.66 144 ALA A O 1
ATOM 1138 N N . SER A 1 145 ? -12.458 6.562 -5.469 1.00 40.69 145 SER A N 1
ATOM 1139 C CA . SER A 1 145 ? -13.735 6.271 -6.126 1.00 40.69 145 SER A CA 1
ATOM 1140 C C . SER A 1 145 ? -14.899 6.890 -5.344 1.00 40.69 145 SER A C 1
ATOM 1142 O O . SER A 1 145 ? -15.096 6.513 -4.187 1.00 40.69 145 SER A O 1
ATOM 1144 N N . PRO A 1 146 ? -15.712 7.789 -5.936 1.00 48.38 146 PRO A N 1
ATOM 1145 C CA . PRO A 1 146 ? -17.029 8.125 -5.420 1.00 48.38 146 PRO A CA 1
ATOM 1146 C C . PRO A 1 146 ? -17.988 7.015 -5.859 1.00 48.38 146 PRO A C 1
ATOM 1148 O O . PRO A 1 146 ? -18.891 7.221 -6.663 1.00 48.38 146 PRO A O 1
ATOM 1151 N N . VAL A 1 147 ? -17.759 5.801 -5.371 1.00 45.25 147 VAL A N 1
ATOM 1152 C CA . VAL A 1 147 ? -18.772 4.756 -5.424 1.00 45.25 147 VAL A CA 1
ATOM 1153 C C . VAL A 1 147 ? -19.238 4.609 -3.992 1.00 45.25 147 VAL A C 1
ATOM 1155 O O . VAL A 1 147 ? -18.512 4.119 -3.130 1.00 45.25 147 VAL A O 1
ATOM 1158 N N . LEU A 1 148 ? -20.456 5.088 -3.749 1.00 53.41 148 LEU A N 1
ATOM 1159 C CA . LEU A 1 148 ? -21.323 4.613 -2.681 1.00 53.41 148 LEU A CA 1
ATOM 1160 C C . LEU A 1 148 ? -21.468 3.093 -2.838 1.00 53.41 148 LEU A C 1
ATOM 1162 O O . LEU A 1 148 ? -22.456 2.601 -3.365 1.00 53.41 148 LEU A O 1
ATOM 1166 N N . ASN A 1 149 ? -20.443 2.354 -2.442 1.00 43.41 149 ASN A N 1
ATOM 1167 C CA . ASN A 1 149 ? -20.490 0.923 -2.260 1.00 43.41 149 ASN A CA 1
ATOM 1168 C C . ASN A 1 149 ? -19.889 0.690 -0.890 1.00 43.41 149 ASN A C 1
ATOM 1170 O O . ASN A 1 149 ? -18.673 0.640 -0.735 1.00 43.41 149 ASN A O 1
ATOM 1174 N N . GLU A 1 150 ? -20.771 0.704 0.109 1.00 47.72 150 GLU A N 1
ATOM 1175 C CA . GLU A 1 150 ? -20.750 -0.249 1.214 1.00 47.72 150 GLU A CA 1
ATOM 1176 C C . GLU A 1 150 ? -19.394 -0.933 1.419 1.00 47.72 150 GLU A C 1
ATOM 1178 O O . GLU A 1 150 ? -19.202 -2.125 1.174 1.00 47.72 150 GLU A O 1
ATOM 1183 N N . VAL A 1 151 ? -18.438 -0.154 1.931 1.00 45.53 151 VAL A N 1
ATOM 1184 C CA . VAL A 1 151 ? -17.262 -0.683 2.606 1.00 45.53 151 VAL A CA 1
ATOM 1185 C C . VAL A 1 151 ? -17.797 -1.292 3.894 1.00 45.53 151 VAL A C 1
ATOM 1187 O O . VAL A 1 151 ? -17.768 -0.701 4.973 1.00 45.53 151 VAL A O 1
ATOM 1190 N N . THR A 1 152 ? -18.383 -2.484 3.772 1.00 47.94 152 THR A N 1
ATOM 1191 C CA . THR A 1 152 ? -18.613 -3.364 4.900 1.00 47.94 152 THR A CA 1
ATOM 1192 C C . THR A 1 152 ? -17.225 -3.746 5.373 1.00 47.94 152 THR A C 1
ATOM 1194 O O . THR A 1 152 ? -16.605 -4.672 4.845 1.00 47.94 152 THR A O 1
ATOM 1197 N N . TRP A 1 153 ? -16.709 -2.986 6.331 1.00 39.69 153 TRP A N 1
ATOM 1198 C CA . TRP A 1 153 ? -15.557 -3.359 7.124 1.00 39.69 153 TRP A CA 1
ATOM 1199 C C . TRP A 1 153 ? -15.867 -4.717 7.759 1.00 39.69 153 TRP A C 1
ATOM 1201 O O . TRP A 1 153 ? -16.400 -4.802 8.863 1.00 39.69 153 TRP A O 1
ATOM 1211 N N . LYS A 1 154 ? -15.536 -5.809 7.062 1.00 40.44 154 LYS A N 1
ATOM 1212 C CA . LYS A 1 154 ? -15.406 -7.143 7.648 1.00 40.44 154 LYS A CA 1
ATOM 1213 C C . LYS A 1 154 ? -14.090 -7.186 8.415 1.00 40.44 154 LYS A C 1
ATOM 1215 O O . LYS A 1 154 ? -13.230 -8.024 8.177 1.00 40.44 154 LYS A O 1
ATOM 1220 N N . LEU A 1 155 ? -13.938 -6.257 9.352 1.00 48.53 155 LEU A N 1
ATOM 1221 C CA . LEU A 1 155 ? -13.123 -6.524 10.514 1.00 48.53 155 LEU A CA 1
ATOM 1222 C C . LEU A 1 155 ? -13.771 -7.747 11.177 1.00 48.53 155 LEU A C 1
ATOM 1224 O O . LEU A 1 155 ? -14.973 -7.700 11.466 1.00 48.53 155 LEU A O 1
ATOM 1228 N N . PRO A 1 156 ? -13.032 -8.836 11.440 1.00 50.62 156 PRO A N 1
ATOM 1229 C CA . PRO A 1 156 ? -13.465 -9.858 12.379 1.00 50.62 156 PRO A CA 1
ATOM 1230 C C . PRO A 1 156 ? -13.384 -9.257 13.789 1.00 50.62 156 PRO A C 1
ATOM 1232 O O . PRO A 1 156 ? -12.628 -9.706 14.642 1.00 50.62 156 PRO A O 1
ATOM 1235 N N . LEU A 1 157 ? -14.133 -8.178 14.024 1.00 46.00 157 LEU A N 1
ATOM 1236 C CA . LEU A 1 157 ? -14.433 -7.696 15.353 1.00 46.00 157 LEU A CA 1
ATOM 1237 C C . LEU A 1 157 ? -15.313 -8.786 15.963 1.00 46.00 157 LEU A C 1
ATOM 1239 O O . LEU A 1 157 ? -16.417 -9.001 15.451 1.00 46.00 157 LEU A O 1
ATOM 1243 N N . PRO A 1 158 ? -14.875 -9.489 17.021 1.00 51.88 158 PRO A N 1
ATOM 1244 C CA . PRO A 1 158 ? -15.782 -10.312 17.801 1.00 51.88 158 PRO A CA 1
ATOM 1245 C C . PRO A 1 158 ? -16.896 -9.393 18.291 1.00 51.88 158 PRO A C 1
ATOM 1247 O O . PRO A 1 158 ? -16.682 -8.586 19.187 1.00 51.88 158 PRO A O 1
ATOM 1250 N N . SER A 1 159 ? -18.050 -9.446 17.621 1.00 64.44 159 SER A N 1
ATOM 1251 C CA . SER A 1 159 ? -19.280 -8.712 17.919 1.00 64.44 159 SER A CA 1
ATOM 1252 C C . SER A 1 159 ? -19.053 -7.444 18.759 1.00 64.44 159 SER A C 1
ATOM 1254 O O . SER A 1 159 ? -19.409 -7.428 19.934 1.00 64.44 159 SER A O 1
ATOM 1256 N N . PHE A 1 160 ? -18.456 -6.379 18.202 1.00 71.00 160 PHE A N 1
ATOM 1257 C CA . PHE A 1 160 ? -18.282 -5.090 18.912 1.00 71.00 160 PHE A CA 1
ATOM 1258 C C . PHE A 1 160 ? -19.605 -4.611 19.538 1.00 71.00 160 PHE A C 1
ATOM 1260 O O . PHE A 1 160 ? -19.671 -4.045 20.625 1.00 71.00 160 PHE A O 1
ATOM 1267 N N . ASN A 1 161 ? -20.696 -4.984 18.877 1.00 69.25 161 ASN A N 1
ATOM 1268 C CA . ASN A 1 161 ? -22.062 -4.812 19.325 1.00 69.25 161 ASN A CA 1
ATOM 1269 C C . ASN A 1 161 ? -22.394 -5.548 20.646 1.00 69.25 161 ASN A C 1
ATOM 1271 O O . ASN A 1 161 ? -23.190 -5.053 21.437 1.00 69.25 161 ASN A O 1
ATOM 1275 N N . ASN A 1 162 ? -21.826 -6.728 20.905 1.00 81.12 162 ASN A N 1
ATOM 1276 C CA . ASN A 1 162 ? -21.951 -7.424 22.191 1.00 81.12 162 ASN A CA 1
ATOM 1277 C C . ASN A 1 162 ? -21.008 -6.840 23.246 1.00 81.12 162 ASN A C 1
ATOM 1279 O O . ASN A 1 162 ? -21.384 -6.810 24.411 1.00 81.12 162 ASN A O 1
ATOM 1283 N N . PHE A 1 163 ? -19.836 -6.330 22.855 1.00 86.56 163 PHE A N 1
ATOM 1284 C CA . PHE A 1 163 ? -18.939 -5.633 23.781 1.00 86.56 163 PHE A CA 1
ATOM 1285 C C . PHE A 1 163 ? -19.590 -4.363 24.348 1.00 86.56 163 PHE A C 1
ATOM 1287 O O . PHE A 1 163 ? -19.602 -4.170 25.560 1.00 86.56 163 PHE A O 1
ATOM 1294 N N . ILE A 1 164 ? -20.214 -3.547 23.490 1.00 86.00 164 ILE A N 1
ATOM 1295 C CA . ILE A 1 164 ? -20.966 -2.352 23.904 1.00 86.00 164 ILE A CA 1
ATOM 1296 C C . ILE A 1 164 ? -22.122 -2.712 24.844 1.00 86.00 164 ILE A C 1
ATOM 1298 O O . ILE A 1 164 ? -22.294 -2.059 25.872 1.00 86.00 164 ILE A O 1
ATOM 1302 N N . LEU A 1 165 ? -22.897 -3.756 24.523 1.00 86.50 165 LEU A N 1
ATOM 1303 C CA . LEU A 1 165 ? -23.983 -4.202 25.399 1.00 86.50 165 LEU A CA 1
ATOM 1304 C C . LEU A 1 165 ? -23.451 -4.678 26.750 1.00 86.50 165 LEU A C 1
ATOM 1306 O O . LEU A 1 165 ? -23.985 -4.264 27.773 1.00 86.50 165 LEU A O 1
ATOM 1310 N N . PHE A 1 166 ? -22.387 -5.486 26.753 1.00 91.31 166 PHE A N 1
ATOM 1311 C CA . PHE A 1 166 ? -21.775 -6.012 27.970 1.00 91.31 166 PHE A CA 1
ATOM 1312 C C . PHE A 1 166 ? -21.258 -4.886 28.871 1.00 91.31 166 PHE A C 1
ATOM 1314 O O . PHE A 1 166 ? -21.607 -4.837 30.053 1.00 91.31 166 PHE A O 1
ATOM 1321 N N . LEU A 1 167 ? -20.513 -3.938 28.293 1.00 91.38 167 LEU A N 1
ATOM 1322 C CA . LEU A 1 167 ? -19.999 -2.762 28.990 1.00 91.38 167 LEU A CA 1
ATOM 1323 C C . LEU A 1 167 ? -21.142 -1.919 29.574 1.00 91.38 167 LEU A C 1
ATOM 1325 O O . LEU A 1 167 ? -21.098 -1.562 30.751 1.00 91.38 167 LEU A O 1
ATOM 1329 N N . GLY A 1 168 ? -22.199 -1.679 28.790 1.00 89.31 168 GLY A N 1
ATOM 1330 C CA . GLY A 1 168 ? -23.401 -0.980 29.243 1.00 89.31 168 GLY A CA 1
ATOM 1331 C C . GLY A 1 168 ? -24.067 -1.664 30.441 1.00 89.31 168 GLY A C 1
ATOM 1332 O O . GLY A 1 168 ? -24.377 -0.999 31.429 1.00 89.31 168 GLY A O 1
ATOM 1333 N N . THR A 1 169 ? -24.238 -2.992 30.411 1.00 91.56 169 THR A N 1
ATOM 1334 C CA . THR A 1 169 ? -24.796 -3.742 31.554 1.00 91.56 169 THR A CA 1
ATOM 1335 C C . THR A 1 169 ? -23.921 -3.655 32.799 1.00 91.56 169 THR A C 1
ATOM 1337 O O . THR A 1 169 ? -24.460 -3.480 33.890 1.00 91.56 169 THR A O 1
ATOM 1340 N N . ILE A 1 170 ? -22.592 -3.723 32.659 1.00 93.62 170 ILE A N 1
ATOM 1341 C CA . ILE A 1 170 ? -21.671 -3.574 33.797 1.00 93.62 170 ILE A CA 1
ATOM 1342 C C . ILE A 1 170 ? -21.840 -2.197 34.443 1.00 93.62 170 ILE A C 1
ATOM 1344 O O . ILE A 1 170 ? -21.992 -2.110 35.660 1.00 93.62 170 ILE A O 1
ATOM 1348 N N . LEU A 1 171 ? -21.873 -1.129 33.641 1.00 92.69 171 LEU A N 1
ATOM 1349 C CA . LEU A 1 171 ? -22.064 0.242 34.125 1.00 92.69 171 LEU A CA 1
ATOM 1350 C C . LEU A 1 171 ? -23.384 0.408 34.892 1.00 92.69 171 LEU A C 1
ATOM 1352 O O . LEU A 1 171 ? -23.409 1.053 35.941 1.00 92.69 171 LEU A O 1
ATOM 1356 N N . VAL A 1 172 ? -24.467 -0.210 34.412 1.00 93.06 172 VAL A N 1
ATOM 1357 C CA . VAL A 1 172 ? -25.769 -0.189 35.098 1.00 93.06 172 VAL A CA 1
ATOM 1358 C C . VAL A 1 172 ? -25.705 -0.936 36.433 1.00 93.06 172 VAL A C 1
ATOM 1360 O O . VAL A 1 172 ? -26.153 -0.401 37.445 1.00 93.06 172 VAL A O 1
ATOM 1363 N N . VAL A 1 173 ? -25.116 -2.136 36.470 1.00 93.75 173 VAL A N 1
ATOM 1364 C CA . VAL A 1 173 ? -24.996 -2.936 37.704 1.00 93.75 173 VAL A CA 1
ATOM 1365 C C . VAL A 1 173 ? -24.147 -2.212 38.752 1.00 93.75 173 VAL A C 1
ATOM 1367 O O . VAL A 1 173 ? -24.558 -2.102 39.909 1.00 93.75 173 VAL A O 1
ATOM 1370 N N . VAL A 1 174 ? -23.000 -1.657 38.350 1.00 92.50 174 VAL A N 1
ATOM 1371 C CA . VAL A 1 174 ? -22.114 -0.890 39.241 1.00 92.50 174 VAL A CA 1
ATOM 1372 C C . VAL A 1 174 ? -22.817 0.363 39.768 1.00 92.50 174 VAL A C 1
ATOM 1374 O O . VAL A 1 174 ? -22.757 0.648 40.964 1.00 92.50 174 VAL A O 1
ATOM 1377 N N . GLY A 1 175 ? -23.534 1.087 38.905 1.00 90.38 175 GLY A N 1
ATOM 1378 C CA . GLY A 1 175 ? -24.253 2.299 39.293 1.00 90.38 175 GLY A CA 1
ATOM 1379 C C . GLY A 1 175 ? -25.456 2.054 40.216 1.00 90.38 175 GLY A C 1
ATOM 1380 O O . GLY A 1 175 ? -25.831 2.948 40.972 1.00 90.38 175 GLY A O 1
ATOM 1381 N N . ILE A 1 176 ? -26.044 0.852 40.203 1.00 92.69 176 ILE A N 1
ATOM 1382 C CA . ILE A 1 176 ? -27.079 0.445 41.170 1.00 92.69 176 ILE A CA 1
ATOM 1383 C C . ILE A 1 176 ? -26.450 0.079 42.524 1.00 92.69 176 ILE A C 1
ATOM 1385 O O . ILE A 1 176 ? -27.011 0.421 43.564 1.00 92.69 176 ILE A O 1
ATOM 1389 N N . GLY A 1 177 ? -25.287 -0.584 42.524 1.00 91.81 177 GLY A N 1
ATOM 1390 C CA . GLY A 1 177 ? -24.604 -1.020 43.747 1.00 91.81 177 GLY A CA 1
ATOM 1391 C C . GLY A 1 177 ? -23.990 0.116 44.571 1.00 91.81 177 GLY A C 1
ATOM 1392 O O . GLY A 1 177 ? -23.903 0.009 45.793 1.00 91.81 177 GLY A O 1
ATOM 1393 N N . LEU A 1 178 ? -23.596 1.218 43.926 1.00 91.69 178 LEU A N 1
ATOM 1394 C CA . LEU A 1 178 ? -22.987 2.373 44.585 1.00 91.69 178 LEU A CA 1
ATOM 1395 C C . LEU A 1 178 ? -23.902 3.606 44.467 1.00 91.69 178 LEU A C 1
ATOM 1397 O O . LEU A 1 178 ? -23.911 4.258 43.420 1.00 91.69 178 LEU A O 1
ATOM 1401 N N . PRO A 1 179 ? -24.638 4.002 45.530 1.00 84.75 179 PRO A N 1
ATOM 1402 C CA . PRO A 1 179 ? -25.592 5.117 45.466 1.00 84.75 179 PRO A CA 1
ATOM 1403 C C . PRO A 1 179 ? -24.935 6.469 45.143 1.00 84.75 179 PRO A C 1
ATOM 1405 O O . PRO A 1 179 ? -25.615 7.389 44.693 1.00 84.75 179 PRO A O 1
ATOM 1408 N N . GLN A 1 180 ? -23.617 6.575 45.321 1.00 90.75 180 GLN A N 1
ATOM 1409 C CA . GLN A 1 180 ? -22.820 7.755 44.993 1.00 90.75 180 GLN A CA 1
ATOM 1410 C C . GLN A 1 180 ? -22.586 7.936 43.479 1.00 90.75 180 GLN A C 1
ATOM 1412 O O . GLN A 1 180 ? -22.264 9.037 43.049 1.00 90.75 180 GLN A O 1
ATOM 1417 N N . MET A 1 181 ? -22.786 6.897 42.657 1.00 90.69 181 MET A N 1
ATOM 1418 C CA . MET A 1 181 ? -22.561 6.928 41.202 1.00 90.69 181 MET A CA 1
ATOM 1419 C C . MET A 1 181 ? -23.849 6.720 40.390 1.00 90.69 181 MET A C 1
ATOM 1421 O O . MET A 1 181 ? -23.828 6.170 39.289 1.00 90.69 181 MET A O 1
ATOM 1425 N N . ARG A 1 182 ? -24.994 7.186 40.905 1.00 88.38 182 ARG A N 1
ATOM 1426 C CA . ARG A 1 182 ? -26.296 7.065 40.218 1.00 88.38 182 ARG A CA 1
ATOM 1427 C C . ARG A 1 182 ? -26.321 7.694 38.823 1.00 88.38 182 ARG A C 1
ATOM 1429 O O . ARG A 1 182 ? -27.069 7.232 37.963 1.00 88.38 182 ARG A O 1
ATOM 1436 N N . ASP A 1 183 ? -25.502 8.710 38.571 1.00 92.88 183 ASP A N 1
ATOM 1437 C CA . ASP A 1 183 ? -25.418 9.336 37.248 1.00 92.88 183 ASP A CA 1
ATOM 1438 C C . ASP A 1 183 ? -24.713 8.444 36.213 1.00 92.88 183 ASP A C 1
ATOM 1440 O O . ASP A 1 183 ? -25.070 8.470 35.035 1.00 92.88 183 ASP A O 1
ATOM 1444 N N . VAL A 1 184 ? -23.814 7.557 36.652 1.00 91.12 184 VAL A N 1
ATOM 1445 C CA . VAL A 1 184 ? -23.155 6.564 35.786 1.00 91.12 184 VAL A CA 1
ATOM 1446 C C . VAL A 1 184 ? -24.151 5.497 35.317 1.00 91.12 184 VAL A C 1
ATOM 1448 O O . VAL A 1 184 ? -24.105 5.073 34.162 1.00 91.12 184 VAL A O 1
ATOM 1451 N N . ALA A 1 185 ? -25.119 5.123 36.164 1.00 91.88 185 ALA A N 1
ATOM 1452 C CA . ALA A 1 185 ? -26.175 4.177 35.792 1.00 91.88 185 ALA A CA 1
ATOM 1453 C C . ALA A 1 185 ? -27.032 4.696 34.623 1.00 91.88 185 ALA A C 1
ATOM 1455 O O . ALA A 1 185 ? -27.367 3.942 33.708 1.00 91.88 185 ALA A O 1
ATOM 1456 N N . LYS A 1 186 ? -27.353 5.998 34.621 1.00 92.25 186 LYS A N 1
ATOM 1457 C CA . LYS A 1 186 ? -28.131 6.643 33.547 1.00 92.25 186 LYS A CA 1
ATOM 1458 C C . LYS A 1 186 ? -27.378 6.614 32.216 1.00 92.25 186 LYS A C 1
ATOM 1460 O O . LYS A 1 186 ? -27.991 6.377 31.177 1.00 92.25 186 LYS A O 1
ATOM 1465 N N . LEU A 1 187 ? -26.059 6.811 32.259 1.00 93.88 187 LEU A N 1
ATOM 1466 C CA . LEU A 1 187 ? -25.192 6.759 31.082 1.00 93.88 187 LEU A CA 1
ATOM 1467 C C . LEU A 1 187 ? -25.067 5.333 30.520 1.00 93.88 187 LEU A C 1
ATOM 1469 O O . LEU A 1 187 ? -25.141 5.137 29.309 1.00 93.88 187 LEU A O 1
ATOM 1473 N N . GLY A 1 188 ? -24.961 4.321 31.387 1.00 92.50 188 GLY A N 1
ATOM 1474 C CA . GLY A 1 188 ? -25.010 2.919 30.960 1.00 92.50 188 GLY A CA 1
ATOM 1475 C C . GLY A 1 188 ? -26.344 2.562 30.293 1.00 92.50 188 GLY A C 1
ATOM 1476 O O . GLY A 1 188 ? -26.370 1.920 29.243 1.00 92.50 188 GLY A O 1
ATOM 1477 N N . PHE A 1 189 ? -27.459 3.039 30.853 1.00 94.00 189 PHE A N 1
ATOM 1478 C CA . PHE A 1 189 ? -28.792 2.787 30.307 1.00 94.00 189 PHE A CA 1
ATOM 1479 C C . PHE A 1 189 ? -29.006 3.441 28.933 1.00 94.00 189 PHE A C 1
ATOM 1481 O O . PHE A 1 189 ? -29.502 2.783 28.016 1.00 94.00 189 PHE A O 1
ATOM 1488 N N . SER A 1 190 ? -28.589 4.700 28.747 1.00 94.94 190 SER A N 1
ATOM 1489 C CA . SER A 1 190 ? -28.718 5.384 27.452 1.00 94.94 190 SER A CA 1
ATOM 1490 C C . SER A 1 190 ? -27.904 4.696 26.352 1.00 94.94 190 SER A C 1
ATOM 1492 O O . SER A 1 190 ? -28.392 4.546 25.230 1.00 94.94 190 SER A O 1
ATOM 1494 N N . MET A 1 191 ? -26.713 4.187 26.683 1.00 90.94 191 MET A N 1
ATOM 1495 C CA . MET A 1 191 ? -25.862 3.433 25.760 1.00 90.94 191 MET A CA 1
ATOM 1496 C C . MET A 1 191 ? -26.516 2.118 25.305 1.00 90.94 191 MET A C 1
ATOM 1498 O O . MET A 1 191 ? -26.468 1.784 24.117 1.00 90.94 191 MET A O 1
ATOM 1502 N N . ILE A 1 192 ? -27.182 1.391 26.213 1.00 92.94 192 ILE A N 1
ATOM 1503 C CA . ILE A 1 192 ? -27.918 0.158 25.881 1.00 92.94 192 ILE A CA 1
ATOM 1504 C C . ILE A 1 192 ? -29.110 0.468 24.969 1.00 92.94 192 ILE A C 1
ATOM 1506 O O . ILE A 1 192 ? -29.277 -0.189 23.939 1.00 92.94 192 ILE A O 1
ATOM 1510 N N . VAL A 1 193 ? -29.921 1.474 25.315 1.00 94.19 193 VAL A N 1
ATOM 1511 C CA . VAL A 1 193 ? -31.111 1.854 24.535 1.00 94.19 193 VAL A CA 1
ATOM 1512 C C . VAL A 1 193 ? -30.724 2.291 23.125 1.00 94.19 193 VAL A C 1
ATOM 1514 O O . VAL A 1 193 ? -31.328 1.826 22.159 1.00 94.19 193 VAL A O 1
ATOM 1517 N N . LEU A 1 194 ? -29.682 3.114 22.986 1.00 91.44 194 LEU A N 1
ATOM 1518 C CA . LEU A 1 194 ? -29.176 3.540 21.682 1.00 91.44 194 LEU A CA 1
ATOM 1519 C C . LEU A 1 194 ? -28.690 2.346 20.849 1.00 91.44 194 LEU A C 1
ATOM 1521 O O . LEU A 1 194 ? -29.010 2.241 19.666 1.00 91.44 194 LEU A O 1
ATOM 1525 N N . SER A 1 195 ? -27.972 1.412 21.475 1.00 87.75 195 SER A N 1
ATOM 1526 C CA . SER A 1 195 ? -27.461 0.210 20.804 1.00 87.75 195 SER A CA 1
ATOM 1527 C C . SER A 1 195 ? -28.588 -0.703 20.319 1.00 87.75 195 SER A C 1
ATOM 1529 O O . SER A 1 195 ? -28.538 -1.220 19.202 1.00 87.75 195 SER A O 1
ATOM 1531 N N . LEU A 1 196 ? -29.635 -0.885 21.130 1.00 89.56 196 LEU A N 1
ATOM 1532 C CA . LEU A 1 196 ? -30.829 -1.640 20.746 1.00 89.56 196 LEU A CA 1
ATOM 1533 C C . LEU A 1 196 ? -31.629 -0.925 19.653 1.00 89.56 196 LEU A C 1
ATOM 1535 O O . LEU A 1 196 ? -32.070 -1.576 18.707 1.00 89.56 196 LEU A O 1
ATOM 1539 N N . GLY A 1 197 ? -31.767 0.399 19.744 1.00 89.56 197 GLY A N 1
ATOM 1540 C CA . GLY A 1 197 ? -32.431 1.223 18.736 1.00 89.56 197 GLY A CA 1
ATOM 1541 C C . GLY A 1 197 ? -31.739 1.135 17.378 1.00 89.56 197 GLY A C 1
ATOM 1542 O O . GLY A 1 197 ? -32.396 0.878 16.372 1.00 89.56 197 GLY A O 1
ATOM 1543 N N . LEU A 1 198 ? -30.408 1.235 17.351 1.00 85.38 198 LEU A N 1
ATOM 1544 C CA . LEU A 1 198 ? -29.620 1.087 16.129 1.00 85.38 198 LEU A CA 1
ATOM 1545 C C . LEU A 1 198 ? -29.735 -0.330 15.549 1.00 85.38 198 LEU A C 1
ATOM 1547 O O . LEU A 1 198 ? -29.917 -0.484 14.344 1.00 85.38 198 LEU A O 1
ATOM 1551 N N . ARG A 1 199 ? -29.706 -1.375 16.393 1.00 82.38 199 ARG A N 1
ATOM 1552 C CA . ARG A 1 199 ? -29.948 -2.764 15.954 1.00 82.38 199 ARG A CA 1
ATOM 1553 C C . ARG A 1 199 ? -31.335 -2.936 15.346 1.00 82.38 199 ARG A C 1
ATOM 1555 O O . ARG A 1 199 ? -31.471 -3.626 14.343 1.00 82.38 199 ARG A O 1
ATOM 1562 N N . TYR A 1 200 ? -32.355 -2.347 15.960 1.00 88.06 200 TYR A N 1
ATOM 1563 C CA . TYR A 1 200 ? -33.723 -2.428 15.467 1.00 88.06 200 TYR A CA 1
ATOM 1564 C C . TYR A 1 200 ? -33.885 -1.678 14.141 1.00 88.06 200 TYR A C 1
ATOM 1566 O O . TYR A 1 200 ? -34.500 -2.204 13.216 1.00 88.06 200 TYR A O 1
ATOM 1574 N N . PHE A 1 201 ? -33.282 -0.492 14.027 1.00 85.81 201 PHE A N 1
ATOM 1575 C CA . PHE A 1 201 ? -33.324 0.332 12.823 1.00 85.81 201 PHE A CA 1
ATOM 1576 C C . PHE A 1 201 ? -32.604 -0.334 11.645 1.00 85.81 201 PHE A C 1
ATOM 1578 O O . PHE A 1 201 ? -33.194 -0.483 10.583 1.00 85.81 201 PHE A O 1
ATOM 1585 N N . LEU A 1 202 ? -31.380 -0.829 11.851 1.00 79.25 202 LEU A N 1
ATOM 1586 C CA . LEU A 1 202 ? -30.602 -1.512 10.808 1.00 79.25 202 LEU A CA 1
ATOM 1587 C C . LEU A 1 202 ? -31.171 -2.884 10.423 1.00 79.25 202 LEU A C 1
ATOM 1589 O O . LEU A 1 202 ? -30.846 -3.412 9.364 1.00 79.25 202 LEU A O 1
ATOM 1593 N N . ARG A 1 203 ? -31.998 -3.491 11.283 1.00 78.38 203 ARG A N 1
ATOM 1594 C CA . ARG A 1 203 ? -32.652 -4.775 11.002 1.00 78.38 203 ARG A CA 1
ATOM 1595 C C . ARG A 1 203 ? -33.966 -4.620 10.241 1.00 78.38 203 ARG A C 1
ATOM 1597 O O . ARG A 1 203 ? -34.497 -5.635 9.799 1.00 78.38 203 ARG A O 1
ATOM 1604 N N . ARG A 1 204 ? -34.510 -3.410 10.083 1.00 72.06 204 ARG A N 1
ATOM 1605 C CA . ARG A 1 204 ? -35.642 -3.203 9.176 1.00 72.06 204 ARG A CA 1
ATOM 1606 C C . ARG A 1 204 ? -35.114 -3.224 7.735 1.00 72.06 204 ARG A C 1
ATOM 1608 O O . ARG A 1 204 ? -34.411 -2.284 7.371 1.00 72.06 204 ARG A O 1
ATOM 1615 N N . PRO A 1 205 ? -35.406 -4.260 6.924 1.00 53.84 205 PRO A N 1
ATOM 1616 C CA . PRO A 1 205 ? -35.215 -4.139 5.487 1.00 53.84 205 PRO A CA 1
ATOM 1617 C C . PRO A 1 205 ? -36.163 -3.042 4.987 1.00 53.84 205 PRO A C 1
ATOM 1619 O O . PRO A 1 205 ? -37.320 -2.999 5.414 1.00 53.84 205 PRO A O 1
ATOM 1622 N N . ALA A 1 206 ? -35.632 -2.125 4.177 1.00 53.97 206 ALA A N 1
ATOM 1623 C CA . ALA A 1 206 ? -36.430 -1.134 3.462 1.00 53.97 206 ALA A CA 1
ATOM 1624 C C . ALA A 1 206 ? -37.412 -1.818 2.500 1.00 53.97 206 ALA A C 1
ATOM 1626 O O . ALA A 1 206 ? -37.042 -2.883 1.951 1.00 53.97 206 ALA A O 1
#

Radius of gyration: 33.73 Å; chains: 1; bounding box: 58×120×66 Å

Secondary structure (DSSP, 8-state):
--------PPPPPPP--------------EEEPTTT--EEETT-SB-TTT--BGGG---HHHHHHHSTT----HHHHHHHHHHHHTTT-HHHHHHHHHHHHHTT-HHHHHHHHHHHHHH-TT-HHHHHHHHHHHHHHHHHTTTS-------------S-HHHHHHHHHHHHHHHHHH-GGGHHHHHHHHHHHHHHHHHHHHHTS--

Foldseek 3Di:
DDDDDDDDDDDDDDDDDPDDPPPPPPVQDWDADPVPRDTHGPPDQADPVPGHRPVPDDDLVVVCVPPVVCPDDPVLVVLVVVCVVVVVDPVSLVVSCVVCVVVVNLSVNLVSLVVVCVVPVPDPSSVVSNVVSVVSVVVCVVPPDPDPDDPVPPPVPVPVLVVQLVVLVVQLVVCVVDVVNVVSNVVSVVSNVVSVVVVVVVPDDD